Protein AF-K1RT35-F1 (afdb_monomer_lite)

Sequence (245 aa):
MLLTAMLPVSVFAAGSNDEGSAASGGNAAATTMISDYATFLSCFKVLEGYAQTYAEENAGEDANALIINYIRTGVERYTSGTWEMVCGKENTAFTAYVSEQDTANNTSASALKNLGNFTLPNGNKVDLGHVFGAMDVANYAKAQGMTAAVVQARADMGSWAGDIADLMFCAENVDIPDKVDTTETDVDILAANIRTKYLGVDYGTLNSVGHSFTDTDLYGDMDAFYLTTEMNRGGVALSTIIENY

InterPro domains:
  IPR059823 YkzU-like domain [PF27189] (145-245)

Secondary structure (DSSP, 8-state):
--------STT-------------------SSPB-SHHHHHHHHHHHHHHHHHHHHHSTT--HHHHHHHHHHTTSGGG-SHHHHHHH----HHHHHHHHHHHHHHT--GGGGGSBPPEE-TTS-EE-HHHHHHHHHHHHHHHHTT--HHHHHHHHHHTTHHHHHHHHHHHHH-TTSTT---TT---HHHHHHHHHHHTEE--GGGSSS-S--EEHHHHHHHHHHHHHHHHHHH-SS-HHHHHHT-

Structure (mmCIF, N/CA/C/O backbone):
data_AF-K1RT35-F1
#
_entry.id   AF-K1RT35-F1
#
loop_
_atom_site.group_PDB
_atom_site.id
_atom_site.type_symbol
_atom_site.label_atom_id
_atom_site.label_alt_id
_atom_site.label_comp_id
_atom_site.label_asym_id
_atom_site.label_entity_id
_atom_site.label_seq_id
_atom_site.pdbx_PDB_ins_code
_atom_site.Cartn_x
_atom_site.Cartn_y
_atom_site.Cartn_z
_atom_site.occupancy
_atom_site.B_iso_or_equiv
_atom_site.auth_seq_id
_atom_site.auth_comp_id
_atom_site.auth_asym_id
_atom_site.auth_atom_id
_atom_site.pdbx_PDB_model_num
ATOM 1 N N . MET A 1 1 ? -16.682 17.336 -29.526 1.00 34.19 1 MET A N 1
ATOM 2 C CA . MET A 1 1 ? -15.211 17.233 -29.566 1.00 34.19 1 MET A CA 1
ATOM 3 C C . MET A 1 1 ? -14.731 17.537 -28.154 1.00 34.19 1 MET A C 1
ATOM 5 O O . MET A 1 1 ? -14.575 18.697 -27.806 1.00 34.19 1 MET A O 1
ATOM 9 N N . LEU A 1 2 ? -14.711 16.514 -27.294 1.00 30.66 2 LEU A N 1
ATOM 10 C CA . LEU A 1 2 ? -14.288 16.648 -25.900 1.00 30.66 2 LEU A CA 1
ATOM 11 C C . LEU A 1 2 ? -12.776 16.422 -25.890 1.00 30.66 2 LEU A C 1
ATOM 13 O O . LEU A 1 2 ? -12.315 15.337 -26.234 1.00 30.66 2 LEU A O 1
ATOM 17 N N . LEU A 1 3 ? -12.022 17.477 -25.603 1.00 28.20 3 LEU A N 1
ATOM 18 C CA . LEU A 1 3 ? -10.577 17.418 -25.455 1.00 28.20 3 LEU A CA 1
ATOM 19 C C . LEU A 1 3 ? -10.306 16.804 -24.074 1.00 28.20 3 LEU A C 1
ATOM 21 O O . LEU A 1 3 ? -10.312 17.506 -23.066 1.00 28.20 3 LEU A O 1
ATOM 25 N N . THR A 1 4 ? -10.169 15.481 -24.007 1.00 38.69 4 THR A N 1
ATOM 26 C CA . THR A 1 4 ? -9.671 14.811 -22.804 1.00 38.69 4 THR A CA 1
ATOM 27 C C . THR A 1 4 ? -8.217 15.233 -22.653 1.00 38.69 4 THR A C 1
ATOM 29 O O . THR A 1 4 ? -7.360 14.792 -23.416 1.00 38.69 4 THR A O 1
ATOM 32 N N . ALA A 1 5 ? -7.947 16.154 -21.731 1.00 36.53 5 ALA A N 1
ATOM 33 C CA . ALA A 1 5 ? -6.590 16.499 -21.352 1.00 36.53 5 ALA A CA 1
ATOM 34 C C . ALA A 1 5 ? -5.957 15.254 -20.715 1.00 36.53 5 ALA A C 1
ATOM 36 O O . ALA A 1 5 ? -6.181 14.964 -19.543 1.00 36.53 5 ALA A O 1
ATOM 37 N N . MET A 1 6 ? -5.218 14.481 -21.515 1.00 35.75 6 MET A N 1
ATOM 38 C CA . MET A 1 6 ? -4.213 13.567 -20.992 1.00 35.75 6 MET A CA 1
ATOM 39 C C . MET A 1 6 ? -3.203 14.439 -20.252 1.00 35.75 6 MET A C 1
ATOM 41 O O . MET A 1 6 ? -2.453 15.191 -20.874 1.00 35.75 6 MET A O 1
ATOM 45 N N . LEU A 1 7 ? -3.244 14.403 -18.921 1.00 38.03 7 LEU A N 1
ATOM 46 C CA . LEU A 1 7 ? -2.126 14.894 -18.129 1.00 38.03 7 LEU A CA 1
ATOM 47 C C . LEU A 1 7 ? -0.888 14.083 -18.548 1.00 38.03 7 LEU A C 1
ATOM 49 O O . LEU A 1 7 ? -1.005 12.869 -18.741 1.00 38.03 7 LEU A O 1
ATOM 53 N N . PRO A 1 8 ? 0.269 14.728 -18.759 1.00 33.97 8 PRO A N 1
ATOM 54 C CA . PRO A 1 8 ? 1.476 14.026 -19.160 1.00 33.97 8 PRO A CA 1
ATOM 55 C C . PRO A 1 8 ? 1.859 13.009 -18.080 1.00 33.97 8 PRO A C 1
ATOM 57 O O . PRO A 1 8 ? 1.990 13.356 -16.910 1.00 33.97 8 PRO A O 1
ATOM 60 N N . VAL A 1 9 ? 2.046 11.755 -18.498 1.00 43.50 9 VAL A N 1
ATOM 61 C CA . VAL A 1 9 ? 2.447 10.600 -17.667 1.00 43.50 9 VAL A CA 1
ATOM 62 C C . VAL A 1 9 ? 3.836 10.801 -17.025 1.00 43.50 9 VAL A C 1
ATOM 64 O O . VAL A 1 9 ? 4.223 10.084 -16.117 1.00 43.50 9 VAL A O 1
ATOM 67 N N . SER A 1 10 ? 4.582 11.827 -17.436 1.00 36.16 10 SER A N 1
ATOM 68 C CA . SER A 1 10 ? 5.992 12.048 -17.104 1.00 36.16 10 SER A CA 1
ATOM 69 C C . SER A 1 10 ? 6.265 12.814 -15.794 1.00 36.16 10 SER A C 1
ATOM 71 O O . SER A 1 10 ? 7.290 13.480 -15.701 1.00 36.16 10 SER A O 1
ATOM 73 N N . VAL A 1 11 ? 5.364 12.796 -14.803 1.00 38.31 11 VAL A N 1
ATOM 74 C CA . VAL A 1 11 ? 5.537 13.535 -13.522 1.00 38.31 11 VAL A CA 1
ATOM 75 C C . VAL A 1 11 ? 5.479 12.628 -12.277 1.00 38.31 11 VAL A C 1
ATOM 77 O O . VAL A 1 11 ? 5.598 13.116 -11.158 1.00 38.31 11 VAL A O 1
ATOM 80 N N . PHE A 1 12 ? 5.363 11.307 -12.438 1.00 45.56 12 PHE A N 1
ATOM 81 C CA . PHE A 1 12 ? 5.223 10.380 -11.304 1.00 45.56 12 PHE A CA 1
ATOM 82 C C . PHE A 1 12 ? 6.534 9.830 -10.730 1.00 45.56 12 PHE A C 1
ATOM 84 O O . PHE A 1 12 ? 6.471 8.979 -9.852 1.00 45.56 12 PHE A O 1
ATOM 91 N N . ALA A 1 13 ? 7.686 10.375 -11.142 1.00 42.19 13 ALA A N 1
ATOM 92 C CA . ALA A 1 13 ? 8.978 10.068 -10.531 1.00 42.19 13 ALA A CA 1
ATOM 93 C C . ALA A 1 13 ? 8.872 10.109 -9.004 1.00 42.19 13 ALA A C 1
ATOM 95 O O . ALA A 1 13 ? 8.473 11.141 -8.443 1.00 42.19 13 ALA A O 1
ATOM 96 N N . ALA A 1 14 ? 9.238 9.011 -8.338 1.00 42.91 14 ALA A N 1
ATOM 97 C CA . ALA A 1 14 ? 9.480 9.025 -6.908 1.00 42.91 14 ALA A CA 1
ATOM 98 C C . ALA A 1 14 ? 10.430 10.194 -6.619 1.00 42.91 14 ALA A C 1
ATOM 100 O O . ALA A 1 14 ? 11.500 10.320 -7.218 1.00 42.91 14 ALA A O 1
ATOM 101 N N . GLY A 1 15 ? 9.976 11.128 -5.780 1.00 34.81 15 GLY A N 1
ATOM 102 C CA . GLY A 1 15 ? 10.722 12.344 -5.494 1.00 34.81 15 GLY A CA 1
ATOM 103 C C . GLY A 1 15 ? 12.153 11.986 -5.111 1.00 34.81 15 GLY A C 1
ATOM 104 O O . GLY A 1 15 ? 12.373 11.193 -4.198 1.00 34.81 15 GLY A O 1
ATOM 105 N N . SER A 1 16 ? 13.112 12.557 -5.837 1.00 39.09 16 SER A N 1
ATOM 106 C CA . SER A 1 16 ? 14.519 12.553 -5.460 1.00 39.09 16 SER A CA 1
ATOM 107 C C . SER A 1 16 ? 14.638 12.920 -3.984 1.00 39.09 16 SER A C 1
ATOM 109 O O . SER A 1 16 ? 14.049 13.919 -3.570 1.00 39.09 16 SER A O 1
ATOM 111 N N . ASN A 1 17 ? 15.396 12.128 -3.223 1.00 42.22 17 ASN A N 1
ATOM 112 C CA . ASN A 1 17 ? 15.805 12.455 -1.861 1.00 42.22 17 ASN A CA 1
ATOM 113 C C . ASN A 1 17 ? 16.512 13.817 -1.878 1.00 42.22 17 ASN A C 1
ATOM 115 O O . ASN A 1 17 ? 17.710 13.880 -2.149 1.00 42.22 17 ASN A O 1
ATOM 119 N N . ASP A 1 18 ? 15.767 14.893 -1.640 1.00 30.88 18 ASP A N 1
ATOM 120 C CA . ASP A 1 18 ? 16.329 16.219 -1.451 1.00 30.88 18 ASP A CA 1
ATOM 121 C C . ASP A 1 18 ? 16.313 16.513 0.045 1.00 30.88 18 ASP A C 1
ATOM 123 O O . ASP A 1 18 ? 15.265 16.592 0.695 1.00 30.88 18 ASP A O 1
ATOM 127 N N . GLU A 1 19 ? 17.517 16.595 0.600 1.00 38.97 19 GLU A N 1
ATOM 128 C CA . GLU A 1 19 ? 17.751 17.029 1.962 1.00 38.97 19 GLU A CA 1
ATOM 129 C C . GLU A 1 19 ? 17.259 18.472 2.116 1.00 38.97 19 GLU A C 1
ATOM 131 O O . GLU A 1 19 ? 17.867 19.417 1.617 1.00 38.97 19 GLU A O 1
ATOM 136 N N . GLY A 1 20 ? 16.186 18.654 2.882 1.00 39.25 20 GLY A N 1
ATOM 137 C CA . GLY A 1 20 ? 15.855 19.945 3.474 1.00 39.25 20 GLY A CA 1
ATOM 138 C C . GLY A 1 20 ? 14.524 20.532 3.033 1.00 39.25 20 GLY A C 1
ATOM 139 O O . GLY A 1 20 ? 14.461 21.446 2.216 1.00 39.25 20 GLY A O 1
ATOM 140 N N . SER A 1 21 ? 13.460 20.140 3.730 1.00 31.08 21 SER A N 1
ATOM 141 C CA . SER A 1 21 ? 12.320 21.028 3.943 1.00 31.08 21 SER A CA 1
ATOM 142 C C . SER A 1 21 ? 11.907 20.991 5.410 1.00 31.08 21 SER A C 1
ATOM 144 O O . SER A 1 21 ? 11.715 19.938 6.014 1.00 31.08 21 SER A O 1
ATOM 146 N N . ALA A 1 22 ? 11.864 22.176 6.009 1.00 33.97 22 ALA A N 1
ATOM 147 C CA . ALA A 1 22 ? 11.680 22.379 7.431 1.00 33.97 22 ALA A CA 1
ATOM 148 C C . ALA A 1 22 ? 10.231 22.115 7.878 1.00 33.97 22 ALA A C 1
ATOM 150 O O . ALA A 1 22 ? 9.296 22.730 7.376 1.00 33.97 22 ALA A O 1
ATOM 151 N N . ALA A 1 23 ? 10.112 21.263 8.900 1.00 42.22 23 ALA A N 1
ATOM 152 C CA . ALA A 1 23 ? 9.106 21.246 9.964 1.00 42.22 23 ALA A CA 1
ATOM 153 C C . ALA A 1 23 ? 7.636 21.518 9.574 1.00 42.22 23 ALA A C 1
ATOM 155 O O . ALA A 1 23 ? 7.146 22.644 9.662 1.00 42.22 23 ALA A O 1
ATOM 156 N N . SER A 1 24 ? 6.891 20.434 9.339 1.00 36.69 24 SER A N 1
ATOM 157 C CA . SER A 1 24 ? 5.488 20.344 9.762 1.00 36.69 24 SER A CA 1
ATOM 158 C C . SER A 1 24 ? 5.453 19.677 11.141 1.00 36.69 24 SER A C 1
ATOM 160 O O . SER A 1 24 ? 6.158 18.697 11.372 1.00 36.69 24 SER A O 1
ATOM 162 N N . GLY A 1 25 ? 4.718 20.273 12.081 1.00 32.03 25 GLY A N 1
ATOM 163 C CA . GLY A 1 25 ? 4.774 19.991 13.516 1.00 32.03 25 GLY A CA 1
ATOM 164 C C . GLY A 1 25 ? 4.660 18.509 13.867 1.00 32.03 25 GLY A C 1
ATOM 165 O O . GLY A 1 25 ? 3.633 17.879 13.630 1.00 32.03 25 GLY A O 1
ATOM 166 N N . GLY A 1 26 ? 5.725 17.988 14.479 1.00 32.47 26 GLY A N 1
ATOM 167 C CA . GLY A 1 26 ? 5.796 16.623 14.976 1.00 32.47 26 GLY A CA 1
ATOM 168 C C . GLY A 1 26 ? 4.747 16.373 16.053 1.00 32.47 26 GLY A C 1
ATOM 169 O O . GLY A 1 26 ? 4.897 16.808 17.194 1.00 32.47 26 GLY A O 1
ATOM 170 N N . ASN A 1 27 ? 3.706 15.631 15.687 1.00 44.44 27 ASN A N 1
ATOM 171 C CA . ASN A 1 27 ? 3.019 14.775 16.637 1.00 44.44 27 ASN A CA 1
ATOM 172 C C . ASN A 1 27 ? 4.024 13.683 17.040 1.00 44.44 27 ASN A C 1
ATOM 174 O O . ASN A 1 27 ? 4.747 13.191 16.173 1.00 44.44 27 ASN A O 1
ATOM 178 N N . ALA A 1 28 ? 4.160 13.372 18.329 1.00 43.84 28 ALA A N 1
ATOM 179 C CA . ALA A 1 28 ? 5.196 12.462 18.818 1.00 43.84 28 ALA A CA 1
ATOM 180 C C . ALA A 1 28 ? 5.034 11.076 18.170 1.00 43.84 28 ALA A C 1
ATOM 182 O O . ALA A 1 28 ? 4.207 10.274 18.593 1.00 43.84 28 ALA A O 1
ATOM 183 N N . ALA A 1 29 ? 5.800 10.828 17.105 1.00 49.66 29 ALA A N 1
ATOM 184 C CA . ALA A 1 29 ? 5.758 9.591 16.351 1.00 49.66 29 ALA A CA 1
ATOM 185 C C . ALA A 1 29 ? 6.177 8.425 17.248 1.00 49.66 29 ALA A C 1
ATOM 187 O O . ALA A 1 29 ? 7.088 8.551 18.074 1.00 49.66 29 ALA A O 1
ATOM 188 N N . ALA A 1 30 ? 5.539 7.274 17.049 1.00 54.53 30 ALA A N 1
ATOM 189 C CA . ALA A 1 30 ? 6.023 6.014 17.577 1.00 54.53 30 ALA A CA 1
ATOM 190 C C . ALA A 1 30 ? 7.510 5.846 17.212 1.00 54.53 30 ALA A C 1
ATOM 192 O O . ALA A 1 30 ? 7.891 5.752 16.044 1.00 54.53 30 ALA A O 1
ATOM 193 N N . THR A 1 31 ? 8.371 5.830 18.227 1.00 61.97 31 THR A N 1
ATOM 194 C CA . THR A 1 31 ? 9.832 5.783 18.059 1.00 61.97 31 THR A CA 1
ATOM 195 C C . THR A 1 31 ? 10.341 4.419 17.597 1.00 61.97 31 THR A C 1
ATOM 197 O O . THR A 1 31 ? 11.516 4.283 17.265 1.00 61.97 31 THR A O 1
ATOM 200 N N . THR A 1 32 ? 9.474 3.404 17.571 1.00 79.56 32 THR A N 1
ATOM 201 C CA . THR A 1 32 ? 9.822 2.041 17.164 1.00 79.56 32 THR A CA 1
ATOM 202 C C . THR A 1 32 ? 9.321 1.787 15.751 1.00 79.56 32 THR A C 1
ATOM 204 O O . THR A 1 32 ? 8.119 1.822 15.502 1.00 79.56 32 THR A O 1
ATOM 207 N N . MET A 1 33 ? 10.257 1.528 14.840 1.00 89.56 33 MET A N 1
ATOM 208 C CA . MET A 1 33 ? 9.958 1.110 13.475 1.00 89.56 33 MET A CA 1
ATOM 209 C C . MET A 1 33 ? 9.361 -0.300 13.478 1.00 89.56 33 MET A C 1
ATOM 211 O O . MET A 1 33 ? 9.928 -1.218 14.078 1.00 89.56 33 MET A O 1
ATOM 215 N N . ILE A 1 34 ? 8.247 -0.490 12.774 1.00 94.06 34 ILE A N 1
ATOM 216 C CA . ILE A 1 34 ? 7.699 -1.822 12.506 1.00 94.06 34 ILE A CA 1
ATOM 217 C C . ILE A 1 34 ? 8.557 -2.480 11.425 1.00 94.06 34 ILE A C 1
ATOM 219 O O . ILE A 1 34 ? 8.716 -1.936 10.335 1.00 94.06 34 ILE A O 1
ATOM 223 N N . SER A 1 35 ? 9.106 -3.655 11.729 1.00 94.12 35 SER A N 1
ATOM 224 C CA . SER A 1 35 ? 10.023 -4.390 10.842 1.00 94.12 35 SER A CA 1
ATOM 225 C C . SER A 1 35 ? 9.712 -5.889 10.761 1.00 94.12 35 SER A C 1
ATOM 227 O O . SER A 1 35 ? 10.537 -6.677 10.301 1.00 94.12 35 SER A O 1
ATOM 229 N N . ASP A 1 36 ? 8.516 -6.294 11.188 1.00 95.81 36 ASP A N 1
ATOM 230 C CA . ASP A 1 36 ? 8.040 -7.668 11.078 1.00 95.81 36 ASP A CA 1
ATOM 231 C C . ASP A 1 36 ? 6.521 -7.727 10.857 1.00 95.81 36 ASP A C 1
ATOM 233 O O . ASP A 1 36 ? 5.764 -6.848 11.282 1.00 95.81 36 ASP A O 1
ATOM 237 N N . TYR A 1 37 ? 6.081 -8.798 10.193 1.00 95.94 37 TYR A N 1
ATOM 238 C CA . TYR A 1 37 ? 4.686 -8.980 9.796 1.00 95.94 37 TYR A CA 1
ATOM 239 C C . TYR A 1 37 ? 3.727 -9.151 10.983 1.00 95.94 37 TYR A C 1
ATOM 241 O O . TYR A 1 37 ? 2.591 -8.683 10.925 1.00 95.94 37 TYR A O 1
ATOM 249 N N . ALA A 1 38 ? 4.160 -9.794 12.072 1.00 96.31 38 ALA A N 1
ATOM 250 C CA . ALA A 1 38 ? 3.289 -10.058 13.215 1.00 96.31 38 ALA A CA 1
ATOM 251 C C . ALA A 1 38 ? 2.954 -8.762 13.968 1.00 96.31 38 ALA A C 1
ATOM 253 O O . ALA A 1 38 ? 1.787 -8.504 14.278 1.00 96.31 38 ALA A O 1
ATOM 254 N N . THR A 1 39 ? 3.960 -7.917 14.202 1.00 96.81 39 THR A N 1
ATOM 255 C CA . THR A 1 39 ? 3.788 -6.583 14.785 1.00 96.81 39 THR A CA 1
ATOM 256 C C . THR A 1 39 ? 2.947 -5.697 13.874 1.00 96.81 39 THR A C 1
ATOM 258 O O . THR A 1 39 ? 2.020 -5.044 14.360 1.00 96.81 39 THR A O 1
ATOM 261 N N . PHE A 1 40 ? 3.212 -5.71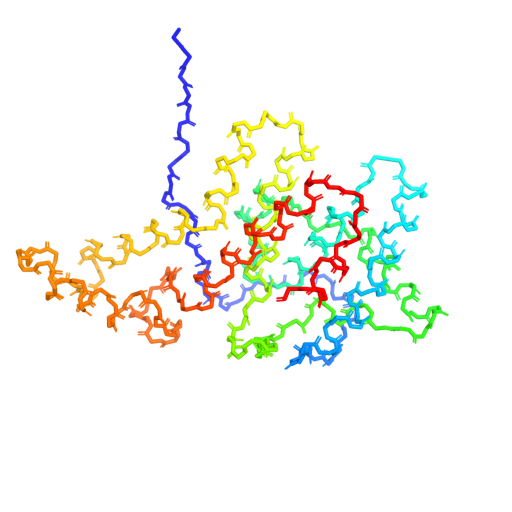5 12.560 1.00 97.19 40 PHE A N 1
ATOM 262 C CA . PHE A 1 40 ? 2.394 -5.010 11.571 1.00 97.19 40 PHE A CA 1
ATOM 263 C C . PHE A 1 40 ? 0.919 -5.408 11.681 1.00 97.19 40 PHE A C 1
ATOM 265 O O . PHE A 1 40 ? 0.078 -4.548 11.935 1.00 97.19 40 PHE A O 1
ATOM 272 N N . LEU A 1 41 ? 0.603 -6.701 11.562 1.00 97.88 41 LEU A N 1
ATOM 273 C CA . LEU A 1 41 ? -0.773 -7.193 11.567 1.00 97.88 41 LEU A CA 1
ATOM 274 C C . LEU A 1 41 ? -1.488 -6.889 12.890 1.00 97.88 41 LEU A C 1
ATOM 276 O O . LEU A 1 41 ? -2.660 -6.511 12.892 1.00 97.88 41 LEU A O 1
ATOM 280 N N . SER A 1 42 ? -0.784 -7.009 14.019 1.00 97.94 42 SER A N 1
ATOM 281 C CA . SER A 1 42 ? -1.333 -6.661 15.331 1.00 97.94 42 SER A CA 1
ATOM 282 C C . SER A 1 42 ? -1.704 -5.179 15.416 1.00 97.94 42 SER A C 1
ATOM 284 O O . SER A 1 42 ? -2.804 -4.854 15.858 1.00 97.94 42 SER A O 1
ATOM 286 N N . CYS A 1 43 ? -0.820 -4.275 14.984 1.00 98.12 43 CYS A N 1
ATOM 287 C CA . CYS A 1 43 ? -1.107 -2.839 14.980 1.00 98.12 43 CYS A CA 1
ATOM 288 C C . CYS A 1 43 ? -2.207 -2.495 13.967 1.00 98.12 43 CYS A C 1
ATOM 290 O O . CYS A 1 43 ? -3.068 -1.664 14.251 1.00 98.12 43 CYS A O 1
ATOM 292 N N . PHE A 1 44 ? -2.215 -3.165 12.812 1.00 98.38 44 PHE A N 1
ATOM 293 C CA . PHE A 1 44 ? -3.199 -2.971 11.750 1.00 98.38 44 PHE A CA 1
ATOM 294 C C . PHE A 1 44 ? -4.619 -3.289 12.222 1.00 98.38 44 PHE A C 1
ATOM 296 O O . PHE A 1 44 ? -5.530 -2.498 11.998 1.00 98.38 44 PHE A O 1
ATOM 303 N N . LYS A 1 45 ? -4.809 -4.401 12.945 1.00 98.62 45 LYS A N 1
ATOM 304 C CA . LYS A 1 45 ? -6.108 -4.766 13.540 1.00 98.62 45 LYS A CA 1
ATOM 305 C C . LYS A 1 45 ? -6.618 -3.711 14.528 1.00 98.62 45 LYS A C 1
ATOM 307 O O . LYS A 1 45 ? -7.815 -3.441 14.566 1.00 98.62 45 LYS A O 1
ATOM 312 N N . VAL A 1 46 ? -5.722 -3.091 15.302 1.00 98.69 46 VAL A N 1
ATOM 313 C CA . VAL A 1 46 ? -6.086 -1.985 16.206 1.00 98.69 46 VAL A CA 1
ATOM 314 C C . VAL A 1 46 ? -6.490 -0.742 15.408 1.00 98.69 46 VAL A C 1
ATOM 316 O O . VAL A 1 46 ? -7.546 -0.171 15.673 1.00 98.69 46 VAL A O 1
ATOM 319 N N . LEU A 1 47 ? -5.692 -0.352 14.406 1.00 98.75 47 LEU A N 1
ATOM 320 C CA . LEU A 1 47 ? -6.004 0.787 13.537 1.00 98.75 47 LEU A CA 1
ATOM 321 C C . LEU A 1 47 ? -7.350 0.606 12.826 1.00 98.75 47 LEU A C 1
ATOM 323 O O . LEU A 1 47 ? -8.123 1.555 12.742 1.00 98.75 47 LEU A O 1
ATOM 327 N N . GLU A 1 48 ? -7.646 -0.602 12.345 1.00 98.69 48 GLU A N 1
ATOM 328 C CA . GLU A 1 48 ? -8.918 -0.910 11.694 1.00 98.69 48 GLU A CA 1
ATOM 329 C C . GLU A 1 48 ? -10.108 -0.710 12.644 1.00 98.69 48 GLU A C 1
ATOM 331 O O . GLU A 1 48 ? -11.100 -0.099 12.250 1.00 98.69 48 GLU A O 1
ATOM 336 N N . GLY A 1 49 ? -9.994 -1.128 13.909 1.00 98.62 49 GLY A N 1
ATOM 337 C CA . GLY A 1 49 ? -11.019 -0.862 14.924 1.00 98.62 49 GLY A CA 1
ATOM 338 C C . GLY A 1 49 ? -11.224 0.634 15.198 1.00 98.62 49 GLY A C 1
ATOM 339 O O . GLY A 1 49 ? -12.361 1.101 15.319 1.00 98.62 49 GLY A O 1
ATOM 340 N N . TYR A 1 50 ? -10.138 1.413 15.238 1.00 98.75 50 TYR A N 1
ATOM 341 C CA . TYR A 1 50 ? -10.207 2.874 15.370 1.00 98.75 50 TYR A CA 1
ATOM 342 C C . TYR A 1 50 ? -10.851 3.535 14.155 1.00 98.75 50 TYR A C 1
ATOM 344 O O . TYR A 1 50 ? -11.696 4.409 14.321 1.00 98.75 50 TYR A O 1
ATOM 352 N N . ALA A 1 51 ? -10.507 3.099 12.945 1.00 98.69 51 ALA A N 1
ATOM 353 C CA . ALA A 1 51 ? -11.095 3.616 11.716 1.00 98.69 51 ALA A CA 1
ATOM 354 C C . ALA A 1 51 ? -12.596 3.312 11.618 1.00 98.69 51 ALA A C 1
ATOM 356 O O . ALA A 1 51 ? -13.365 4.182 11.218 1.00 98.69 51 ALA A O 1
ATOM 357 N N . GLN A 1 52 ? -13.021 2.109 12.020 1.00 98.31 52 GLN A N 1
ATOM 358 C CA . GLN A 1 52 ? -14.437 1.733 12.076 1.00 98.31 52 GLN A CA 1
ATOM 359 C C . GLN A 1 52 ? -15.211 2.633 13.043 1.00 98.31 52 GLN A C 1
ATOM 361 O O . GLN A 1 52 ? -16.195 3.248 12.644 1.00 98.31 52 GLN A O 1
ATOM 366 N N . THR A 1 53 ? -14.715 2.779 14.274 1.00 98.56 53 THR A N 1
ATOM 367 C CA . THR A 1 53 ? -15.349 3.633 15.293 1.00 98.56 53 THR A CA 1
ATOM 368 C C . THR A 1 53 ? -15.421 5.087 14.823 1.00 98.56 53 THR A C 1
ATOM 370 O O . THR A 1 53 ? -16.476 5.714 14.876 1.00 98.56 53 THR A O 1
ATOM 373 N N . TYR A 1 54 ? -14.320 5.618 14.285 1.00 98.62 54 TYR A N 1
ATOM 374 C CA . TYR A 1 54 ? -14.274 6.989 13.787 1.00 98.62 54 TYR A CA 1
ATOM 375 C C . TYR A 1 54 ? -15.253 7.212 12.629 1.00 98.62 54 TYR A C 1
ATOM 377 O O . TYR A 1 54 ? -15.944 8.227 12.608 1.00 98.62 54 TYR A O 1
ATOM 385 N N . ALA A 1 55 ? -15.357 6.271 11.688 1.00 97.81 55 ALA A N 1
ATOM 386 C CA . ALA A 1 55 ? -16.289 6.372 10.568 1.00 97.81 55 ALA A CA 1
ATOM 387 C C . ALA A 1 55 ? -17.764 6.287 11.006 1.00 97.81 55 ALA A C 1
ATOM 389 O O . ALA A 1 55 ? -18.616 6.963 10.430 1.00 97.81 55 ALA A O 1
ATOM 390 N N . GLU A 1 56 ? -18.079 5.508 12.046 1.00 97.81 56 GLU A N 1
ATOM 391 C CA . GLU A 1 56 ? -19.423 5.462 12.640 1.00 97.81 56 GLU A CA 1
ATOM 392 C C . GLU A 1 56 ? -19.818 6.798 13.291 1.00 97.81 56 GLU A C 1
ATOM 394 O O . GLU A 1 56 ? -20.976 7.217 13.213 1.00 97.81 56 GLU A O 1
ATOM 399 N N . GLU A 1 57 ? -18.855 7.487 13.906 1.00 97.69 57 GLU A N 1
ATOM 400 C CA . GLU A 1 57 ? -19.062 8.762 14.600 1.00 97.69 57 GLU A CA 1
ATOM 401 C C . GLU A 1 57 ? -19.009 9.984 13.664 1.00 97.69 57 GLU A C 1
ATOM 403 O O . GLU A 1 57 ? -19.574 11.034 13.984 1.00 97.69 57 GLU A O 1
ATOM 408 N N . ASN A 1 58 ? -18.372 9.858 12.495 1.00 97.50 58 ASN A N 1
ATOM 409 C CA . ASN A 1 58 ? -18.113 10.959 11.566 1.00 97.50 58 ASN A CA 1
ATOM 410 C C . ASN A 1 58 ? -18.717 10.666 10.187 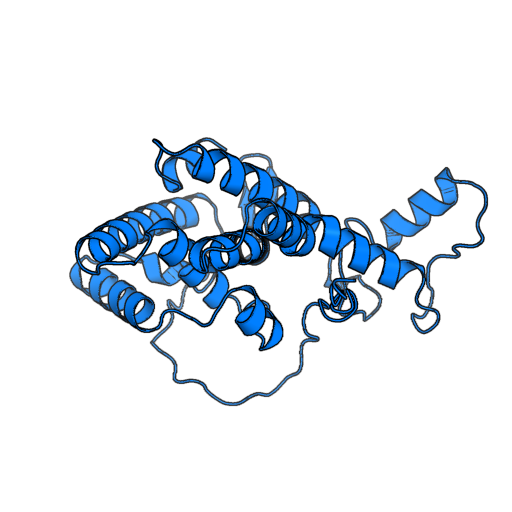1.00 97.50 58 ASN A C 1
ATOM 412 O O . ASN A 1 58 ? -18.116 10.029 9.325 1.00 97.50 58 ASN A O 1
ATOM 416 N N . ALA A 1 59 ? -19.934 11.173 9.966 1.00 94.75 59 ALA A N 1
ATOM 417 C CA . ALA A 1 59 ? -20.672 10.944 8.729 1.00 94.75 59 ALA A CA 1
ATOM 418 C C . ALA A 1 59 ? -19.881 11.378 7.480 1.00 94.75 59 ALA A C 1
ATOM 420 O O . ALA A 1 59 ? -19.480 12.535 7.355 1.00 94.75 59 ALA A O 1
ATOM 421 N N . GLY A 1 60 ? -19.750 10.459 6.521 1.00 91.25 60 GLY A N 1
ATOM 422 C CA . GLY A 1 60 ? -19.036 10.682 5.262 1.00 91.25 60 GLY A CA 1
ATOM 423 C C . GLY A 1 60 ? -17.608 10.139 5.248 1.00 91.25 60 GLY A C 1
ATOM 424 O O . GLY A 1 60 ? -17.018 10.080 4.173 1.00 91.25 60 GLY A O 1
ATOM 425 N N . GLU A 1 61 ? -17.083 9.705 6.394 1.00 96.12 61 GLU A N 1
ATOM 426 C CA . GLU A 1 61 ? -15.815 8.984 6.461 1.00 96.12 61 GLU A CA 1
ATOM 427 C C . GLU A 1 61 ? -15.990 7.510 6.070 1.00 96.12 61 GLU A C 1
ATOM 429 O O . GLU A 1 61 ? -17.022 6.886 6.326 1.00 96.12 61 GLU A O 1
ATOM 434 N N . ASP A 1 62 ? -14.955 6.948 5.449 1.00 95.25 62 ASP A N 1
ATOM 435 C CA . ASP 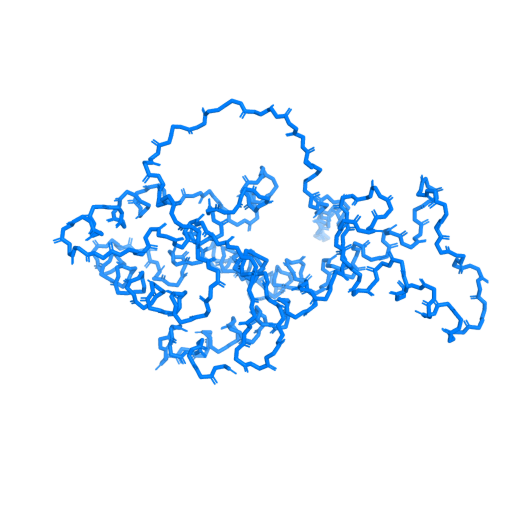A 1 62 ? -14.864 5.531 5.101 1.00 95.25 62 ASP A CA 1
ATOM 436 C C . ASP A 1 62 ? -13.670 4.915 5.832 1.00 95.25 62 ASP A C 1
ATOM 438 O O . ASP A 1 62 ? -12.542 5.396 5.716 1.00 95.25 62 ASP A O 1
ATOM 442 N N . ALA A 1 63 ? -13.909 3.840 6.585 1.00 96.75 63 ALA A N 1
ATOM 443 C CA . ALA A 1 63 ? -12.880 3.230 7.423 1.00 96.75 63 ALA A CA 1
ATOM 444 C C . ALA A 1 63 ? -11.653 2.766 6.616 1.00 96.75 63 ALA A C 1
ATOM 446 O O . ALA A 1 63 ? -10.522 2.953 7.059 1.00 96.75 63 ALA A O 1
ATOM 447 N N . ASN A 1 64 ? -11.842 2.219 5.410 1.00 96.69 64 ASN A N 1
ATOM 448 C CA . ASN A 1 64 ? -10.716 1.795 4.579 1.00 96.69 64 ASN A CA 1
ATOM 449 C C . ASN A 1 64 ? -9.939 3.002 4.044 1.00 96.69 64 ASN A C 1
ATOM 451 O O . ASN A 1 64 ? -8.710 2.985 4.045 1.00 96.69 64 ASN A O 1
ATOM 455 N N . ALA A 1 65 ? -10.632 4.071 3.642 1.00 96.56 65 ALA A N 1
ATOM 456 C CA . ALA A 1 65 ? -9.989 5.321 3.246 1.00 96.56 65 ALA A CA 1
ATOM 457 C C . ALA A 1 65 ? -9.160 5.941 4.370 1.00 96.56 65 ALA A C 1
ATOM 459 O O . ALA A 1 65 ? -8.042 6.386 4.115 1.00 96.56 65 ALA A O 1
ATOM 460 N N . LEU A 1 66 ? -9.654 5.899 5.607 1.00 98.31 66 LEU A N 1
ATOM 461 C CA . LEU A 1 66 ? -8.909 6.349 6.780 1.00 98.31 66 LEU A CA 1
ATOM 462 C C . LEU A 1 66 ? -7.637 5.524 7.003 1.00 98.31 66 LEU A C 1
ATOM 464 O O . LEU A 1 66 ? -6.567 6.103 7.176 1.00 98.31 66 LEU A O 1
ATOM 468 N N . ILE A 1 67 ? -7.727 4.190 6.956 1.00 98.25 67 ILE A N 1
ATOM 469 C CA . ILE A 1 67 ? -6.576 3.288 7.141 1.00 98.25 67 ILE A CA 1
ATOM 470 C C . ILE A 1 67 ? -5.510 3.533 6.068 1.00 98.25 67 ILE A C 1
ATOM 472 O O . ILE A 1 67 ? -4.335 3.716 6.393 1.00 98.25 67 ILE A O 1
ATOM 476 N N . ILE A 1 68 ? -5.923 3.557 4.798 1.00 97.81 68 ILE A N 1
ATOM 477 C CA . ILE A 1 68 ? -5.019 3.726 3.656 1.00 97.81 68 ILE A CA 1
ATOM 478 C C . ILE A 1 68 ? -4.335 5.098 3.729 1.00 97.81 68 ILE A C 1
ATOM 480 O O . ILE A 1 68 ? -3.105 5.164 3.690 1.00 97.81 68 ILE A O 1
ATOM 484 N N . ASN A 1 69 ? -5.105 6.176 3.936 1.00 97.50 69 ASN A N 1
ATOM 485 C CA . ASN A 1 69 ? -4.575 7.530 4.109 1.00 97.50 69 ASN A CA 1
ATOM 486 C C . ASN A 1 69 ? -3.587 7.597 5.278 1.00 97.50 69 ASN A C 1
ATOM 488 O O . ASN A 1 69 ? -2.502 8.161 5.130 1.00 97.50 69 ASN A O 1
ATOM 492 N N . TYR A 1 70 ? -3.939 7.004 6.423 1.00 98.19 70 TYR A N 1
ATOM 493 C CA . TYR A 1 70 ? -3.120 7.028 7.631 1.00 98.19 70 TYR A CA 1
ATOM 494 C C . TYR A 1 70 ? -1.749 6.396 7.395 1.00 98.19 70 TYR A C 1
ATOM 496 O O . TYR A 1 70 ? -0.735 7.032 7.680 1.00 98.19 70 TYR A O 1
ATOM 504 N N . ILE A 1 71 ? -1.709 5.182 6.841 1.00 97.12 71 ILE A N 1
ATOM 505 C CA . ILE A 1 71 ? -0.457 4.454 6.606 1.00 97.12 71 ILE A CA 1
ATOM 506 C C . ILE A 1 71 ? 0.391 5.165 5.550 1.00 97.12 71 ILE A C 1
ATOM 508 O O . ILE A 1 71 ? 1.554 5.485 5.803 1.00 97.12 71 ILE A O 1
ATOM 512 N N . ARG A 1 72 ? -0.202 5.480 4.393 1.00 95.44 72 ARG A N 1
ATOM 513 C CA . ARG A 1 72 ? 0.492 6.137 3.277 1.00 95.44 72 ARG A CA 1
ATOM 514 C C . ARG A 1 72 ? 1.125 7.461 3.703 1.00 95.44 72 ARG A C 1
ATOM 516 O O . ARG A 1 72 ? 2.255 7.748 3.327 1.00 95.44 72 ARG A O 1
ATOM 523 N N . THR A 1 73 ? 0.445 8.245 4.541 1.00 95.44 73 THR A N 1
ATOM 524 C CA . THR A 1 73 ? 0.966 9.543 5.014 1.00 95.44 73 THR A CA 1
ATOM 525 C C . THR A 1 73 ? 2.006 9.458 6.127 1.00 95.44 73 THR A C 1
ATOM 527 O O . THR A 1 73 ? 2.548 10.485 6.522 1.00 95.44 73 THR A O 1
ATOM 530 N N . GLY A 1 74 ? 2.310 8.264 6.640 1.00 92.06 74 GLY A N 1
ATOM 531 C CA . GLY A 1 74 ? 3.471 8.052 7.511 1.00 92.06 74 GLY A CA 1
ATOM 532 C C . GLY A 1 74 ? 4.788 7.922 6.754 1.00 92.06 74 GLY A C 1
ATOM 533 O O . GLY A 1 74 ? 5.854 8.103 7.334 1.00 92.06 74 GLY A O 1
ATOM 534 N N . VAL A 1 75 ? 4.732 7.635 5.455 1.00 88.56 75 VAL A N 1
ATOM 535 C CA . VAL A 1 75 ? 5.917 7.353 4.649 1.00 88.56 75 VAL A CA 1
ATOM 536 C C . VAL A 1 75 ? 6.249 8.573 3.792 1.00 88.56 75 VAL A C 1
ATOM 538 O O . VAL A 1 75 ? 5.543 8.880 2.836 1.00 88.56 75 VAL A O 1
ATOM 541 N N . GLU A 1 76 ? 7.351 9.254 4.117 1.00 86.06 76 GLU A N 1
ATOM 542 C CA . GLU A 1 76 ? 7.742 10.554 3.538 1.00 86.06 76 GLU A CA 1
ATOM 543 C C . GLU A 1 76 ? 7.747 10.584 2.000 1.00 86.06 76 GLU A C 1
ATOM 545 O O . GLU A 1 76 ? 7.264 11.534 1.386 1.00 86.06 76 GLU A O 1
ATOM 550 N N . ARG A 1 77 ? 8.208 9.514 1.340 1.00 82.50 77 ARG A N 1
ATOM 551 C CA . ARG A 1 77 ? 8.228 9.467 -0.134 1.00 82.50 77 ARG A CA 1
ATOM 552 C C . ARG A 1 77 ? 6.830 9.521 -0.775 1.00 82.50 77 ARG A C 1
ATOM 554 O O . ARG A 1 77 ? 6.714 9.935 -1.926 1.00 82.50 77 ARG A O 1
ATOM 561 N N . TYR A 1 78 ? 5.780 9.153 -0.032 1.00 86.06 78 TYR A N 1
ATOM 562 C CA . TYR A 1 78 ? 4.380 9.139 -0.477 1.00 86.06 78 TYR A CA 1
ATOM 563 C C . TYR A 1 78 ? 3.564 10.338 0.055 1.00 86.06 78 TYR A C 1
ATOM 565 O O . TYR A 1 78 ? 2.330 10.328 0.012 1.00 86.06 78 TYR A O 1
ATOM 573 N N . THR A 1 79 ? 4.228 11.397 0.543 1.00 87.44 79 THR A N 1
ATOM 574 C CA . THR A 1 79 ? 3.584 12.641 1.019 1.00 87.44 79 THR A CA 1
ATOM 575 C C . THR A 1 79 ? 3.953 13.886 0.212 1.00 87.44 79 THR A C 1
ATOM 577 O O . THR A 1 79 ? 3.552 14.993 0.570 1.00 87.44 79 THR A O 1
ATOM 580 N N . SER A 1 80 ? 4.680 13.738 -0.901 1.00 85.56 80 SER A N 1
ATOM 581 C CA . SER A 1 80 ? 5.030 14.871 -1.768 1.00 85.56 80 SER A CA 1
ATOM 582 C C . SER A 1 80 ? 3.789 15.579 -2.338 1.00 85.56 80 SER A C 1
ATOM 584 O O . SER A 1 80 ? 2.696 15.015 -2.394 1.00 85.56 80 SER A O 1
ATOM 586 N N . GLY A 1 81 ? 3.944 16.812 -2.837 1.00 86.00 81 GLY A N 1
ATOM 587 C CA . GLY A 1 81 ? 2.824 17.581 -3.404 1.00 86.00 81 GLY A CA 1
ATOM 588 C C . GLY A 1 81 ? 2.105 16.888 -4.574 1.00 86.00 81 GLY A C 1
ATOM 589 O O . GLY A 1 81 ? 0.897 17.060 -4.742 1.00 86.00 81 GLY A O 1
ATOM 590 N N . THR A 1 82 ? 2.812 16.064 -5.356 1.00 85.94 82 THR A N 1
ATOM 591 C CA . THR A 1 82 ? 2.195 15.231 -6.402 1.00 85.94 82 THR A CA 1
ATOM 592 C C . THR A 1 82 ? 1.338 14.129 -5.783 1.00 85.94 82 THR A C 1
ATOM 594 O O . THR A 1 82 ? 0.204 13.928 -6.219 1.00 85.94 82 THR A O 1
ATOM 597 N N . TRP A 1 83 ? 1.827 13.468 -4.729 1.00 89.69 83 TRP A N 1
ATOM 598 C CA . TRP A 1 83 ? 1.064 12.463 -3.985 1.00 89.69 83 TRP A CA 1
ATOM 599 C C . TRP A 1 83 ? -0.167 13.066 -3.308 1.00 89.69 83 TRP A C 1
ATOM 601 O O . TRP A 1 83 ? -1.257 12.515 -3.441 1.00 89.69 83 TRP A O 1
ATOM 611 N N . GLU A 1 84 ? -0.053 14.242 -2.684 1.00 92.00 84 GLU A N 1
ATOM 612 C CA . GLU A 1 84 ? -1.212 14.957 -2.133 1.00 92.00 84 GLU A CA 1
ATOM 613 C C . GLU A 1 84 ? -2.263 15.281 -3.204 1.00 92.00 84 GLU A C 1
ATOM 615 O O . GLU A 1 84 ? -3.462 15.232 -2.930 1.00 92.00 84 GLU A O 1
ATOM 620 N N . MET A 1 85 ? -1.841 15.600 -4.432 1.00 90.50 85 MET A N 1
ATOM 621 C CA . MET A 1 85 ? -2.764 15.893 -5.532 1.00 90.50 85 MET A CA 1
ATOM 622 C C . MET A 1 85 ? -3.579 14.663 -5.947 1.00 90.50 85 MET A C 1
ATOM 624 O O . MET A 1 85 ? -4.745 14.805 -6.322 1.00 90.50 85 MET A O 1
ATOM 628 N N . VAL A 1 86 ? -2.979 13.469 -5.914 1.00 91.62 86 VAL A N 1
ATOM 629 C CA . VAL A 1 86 ? -3.603 12.239 -6.432 1.00 91.62 86 VAL A CA 1
ATOM 630 C C . VAL A 1 86 ? -4.181 11.317 -5.358 1.00 91.62 86 VAL A C 1
ATOM 632 O O . VAL A 1 86 ? -5.054 10.525 -5.694 1.00 91.62 86 VAL A O 1
ATOM 635 N N . CYS A 1 87 ? -3.758 11.456 -4.099 1.00 94.81 87 CYS A N 1
ATOM 636 C CA . CYS A 1 87 ? -4.225 10.672 -2.943 1.00 94.81 87 CYS A CA 1
ATOM 637 C C . CYS A 1 87 ? -4.880 11.533 -1.849 1.00 94.81 87 CYS A C 1
ATOM 639 O O . CYS A 1 87 ? -5.315 11.025 -0.817 1.00 94.81 87 CYS A O 1
ATOM 641 N N . GLY A 1 88 ? -4.902 12.856 -2.014 1.00 94.00 88 GLY A N 1
ATOM 642 C CA . GLY A 1 88 ? -5.336 13.771 -0.968 1.00 94.00 88 GLY A CA 1
ATOM 643 C C . GLY A 1 88 ? -4.309 13.945 0.152 1.00 94.00 88 GLY A C 1
ATOM 644 O O . GLY A 1 88 ? -3.330 13.205 0.289 1.00 94.00 88 GLY A O 1
ATOM 645 N N . LYS A 1 89 ? -4.553 14.961 0.979 1.00 95.19 89 LYS A N 1
ATOM 646 C CA . LYS A 1 89 ? -3.728 15.275 2.151 1.00 95.19 89 LYS A CA 1
ATOM 647 C C . LYS A 1 89 ? -3.970 14.287 3.285 1.00 95.19 89 LYS A C 1
ATOM 649 O O . LYS A 1 89 ? -4.966 13.566 3.294 1.00 95.19 89 LYS A O 1
ATOM 654 N N . GLU A 1 90 ? -3.072 14.295 4.259 1.00 96.19 90 GLU A N 1
ATOM 655 C CA . GLU A 1 90 ? -3.290 13.605 5.526 1.00 96.19 90 GLU A CA 1
ATOM 656 C C . GLU A 1 90 ? -4.597 14.047 6.195 1.00 96.19 90 GLU A C 1
ATOM 658 O O . GLU A 1 90 ? -4.867 15.245 6.335 1.00 96.19 90 GLU A O 1
ATOM 663 N N . ASN A 1 91 ? -5.386 13.073 6.652 1.00 97.31 91 ASN A N 1
ATOM 664 C CA . ASN A 1 91 ? -6.490 13.317 7.570 1.00 97.31 91 ASN A CA 1
ATOM 665 C C . ASN A 1 91 ? -5.926 13.528 8.984 1.00 97.31 91 ASN A C 1
ATOM 667 O O . ASN A 1 91 ? -5.843 12.609 9.797 1.00 97.31 91 ASN A O 1
ATOM 671 N N . THR A 1 92 ? -5.511 14.761 9.276 1.00 97.31 92 THR A N 1
ATOM 672 C CA . THR A 1 92 ? -4.868 15.106 10.552 1.00 97.31 92 THR A CA 1
ATOM 673 C C . THR A 1 92 ? -5.793 14.935 11.758 1.00 97.31 92 THR A C 1
ATOM 675 O O . THR A 1 92 ? -5.305 14.675 12.858 1.00 97.31 92 THR A O 1
ATOM 678 N N . ALA A 1 93 ? -7.114 15.023 11.565 1.00 98.19 93 ALA A N 1
ATOM 679 C CA . ALA A 1 93 ? -8.096 14.764 12.613 1.00 98.19 93 ALA A CA 1
ATOM 680 C C . ALA A 1 93 ? -8.112 13.279 13.003 1.00 98.19 93 ALA A C 1
ATOM 682 O O . ALA A 1 93 ? -8.022 12.957 14.188 1.00 98.19 93 ALA A O 1
ATOM 683 N N . PHE A 1 94 ? -8.132 12.378 12.018 1.00 98.62 94 PHE A N 1
ATOM 684 C CA . PHE A 1 94 ? -7.991 10.947 12.278 1.00 98.62 94 P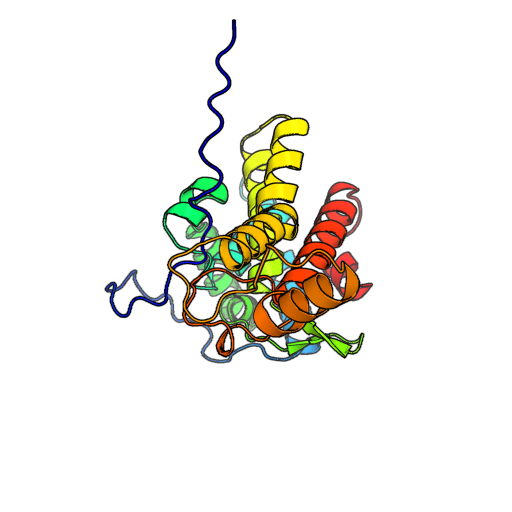HE A CA 1
ATOM 685 C C . PHE A 1 94 ? -6.600 10.605 12.830 1.00 98.62 94 PHE A C 1
ATOM 687 O O . PHE A 1 94 ? -6.489 9.805 13.757 1.00 98.62 94 PHE A O 1
ATOM 694 N N . THR A 1 95 ? -5.536 11.265 12.352 1.00 98.31 95 THR A N 1
ATOM 695 C CA . THR A 1 95 ? -4.193 11.060 12.915 1.00 98.31 95 THR A CA 1
ATOM 696 C C . THR A 1 95 ? -4.124 11.408 14.402 1.00 98.31 95 THR A C 1
ATOM 698 O O . THR A 1 95 ? -3.545 10.649 15.185 1.00 98.31 95 THR A O 1
ATOM 701 N N . ALA A 1 96 ? -4.722 12.530 14.809 1.00 98.12 96 ALA A N 1
ATOM 702 C CA . ALA A 1 96 ? -4.818 12.908 16.216 1.00 98.12 96 ALA A CA 1
ATOM 703 C C . ALA A 1 96 ? -5.649 11.891 17.013 1.00 98.12 96 ALA A C 1
ATOM 705 O O . ALA A 1 96 ? -5.200 11.430 18.062 1.00 98.12 96 ALA A O 1
ATOM 706 N N . TYR A 1 97 ? -6.794 11.469 16.469 1.00 98.62 97 TYR A N 1
ATOM 707 C CA . TYR A 1 97 ? -7.658 10.463 17.084 1.00 98.62 97 TYR A CA 1
ATOM 708 C C . TYR A 1 97 ? -6.920 9.147 17.367 1.00 98.62 97 TYR A C 1
ATOM 710 O O . TYR A 1 97 ? -6.988 8.641 18.484 1.00 98.62 97 TYR A O 1
ATOM 718 N N . VAL A 1 98 ? -6.146 8.616 16.413 1.00 98.50 98 VAL A N 1
ATOM 719 C CA . VAL A 1 98 ? -5.356 7.386 16.624 1.00 98.50 98 VAL A CA 1
ATOM 720 C C . VAL A 1 98 ? -4.365 7.548 17.781 1.00 98.50 98 VAL A C 1
ATOM 722 O O . VAL A 1 98 ? -4.239 6.649 18.609 1.00 98.50 98 VAL A O 1
ATOM 725 N N . SER A 1 99 ? -3.697 8.701 17.883 1.00 96.94 99 SER A N 1
ATOM 726 C CA . SER A 1 99 ? -2.761 8.979 18.981 1.00 96.94 99 SER A CA 1
ATOM 727 C C . SER A 1 99 ? -3.455 9.050 20.348 1.00 96.94 99 SER A C 1
ATOM 729 O O . SER A 1 99 ? -2.903 8.592 21.354 1.00 96.94 99 SER A O 1
ATOM 731 N N . GLU A 1 100 ? -4.654 9.633 20.404 1.00 97.88 100 GLU A N 1
ATOM 732 C CA . GLU A 1 100 ? -5.468 9.698 21.621 1.00 97.88 100 GLU A CA 1
ATOM 733 C C . GLU A 1 100 ? -5.941 8.303 22.044 1.00 97.88 100 GLU A C 1
ATOM 735 O O . GLU A 1 100 ? -5.816 7.939 23.216 1.00 97.88 100 GLU A O 1
ATOM 740 N N . GLN A 1 101 ? -6.414 7.496 21.090 1.00 98.38 101 GLN A N 1
ATOM 741 C CA . GLN A 1 101 ? -6.874 6.133 21.348 1.00 98.38 101 GLN A CA 1
ATOM 742 C C . GLN A 1 101 ? -5.736 5.199 21.764 1.00 98.38 101 GLN A C 1
ATOM 744 O O . GLN A 1 101 ? -5.907 4.419 22.699 1.00 98.38 101 GLN A O 1
ATOM 749 N N . ASP A 1 102 ? -4.553 5.314 21.155 1.00 97.75 102 ASP A N 1
ATOM 750 C CA . ASP A 1 102 ? -3.372 4.567 21.597 1.00 97.75 102 ASP A CA 1
ATOM 751 C C . ASP A 1 102 ? -3.036 4.842 23.063 1.00 97.75 102 ASP A C 1
ATOM 753 O O . ASP A 1 102 ? -2.784 3.912 23.832 1.00 97.75 102 ASP A O 1
ATOM 757 N N . THR A 1 103 ? -3.107 6.110 23.474 1.00 96.88 103 THR A N 1
ATOM 758 C CA . THR A 1 103 ? -2.871 6.511 24.866 1.00 96.88 103 THR A CA 1
ATOM 759 C C . THR A 1 103 ? -3.962 5.976 25.795 1.00 96.88 103 THR A C 1
ATOM 761 O O . THR A 1 103 ? -3.656 5.451 26.866 1.00 96.88 103 THR A O 1
ATOM 764 N N . ALA A 1 104 ? -5.233 6.095 25.402 1.00 97.81 104 ALA A N 1
ATOM 765 C CA . ALA A 1 104 ? -6.373 5.688 26.220 1.00 97.81 104 ALA A CA 1
ATOM 766 C C . ALA A 1 104 ? -6.459 4.166 26.411 1.00 97.81 104 ALA A C 1
ATOM 768 O O . ALA A 1 104 ? -6.785 3.696 27.502 1.00 97.81 104 ALA A O 1
ATOM 769 N N . ASN A 1 105 ? -6.139 3.402 25.366 1.00 97.44 105 ASN A N 1
ATOM 770 C CA . ASN A 1 105 ? -6.307 1.951 25.332 1.00 97.44 105 ASN A CA 1
ATOM 771 C C . ASN A 1 105 ? -4.995 1.186 25.555 1.00 97.44 105 ASN A C 1
ATOM 773 O O . ASN A 1 105 ? -5.006 -0.045 25.590 1.00 97.44 105 ASN A O 1
ATOM 777 N N . ASN A 1 106 ? -3.874 1.897 25.729 1.00 96.50 106 ASN A N 1
ATOM 778 C CA . ASN A 1 106 ? -2.533 1.324 25.845 1.00 96.50 106 ASN A CA 1
ATOM 779 C C . ASN A 1 106 ? -2.202 0.403 24.652 1.00 96.50 106 ASN A C 1
ATOM 781 O O . ASN A 1 106 ? -1.805 -0.754 24.820 1.00 96.50 106 ASN A O 1
ATOM 785 N N . THR A 1 107 ? -2.402 0.930 23.442 1.00 96.75 107 THR A N 1
ATOM 786 C CA . THR A 1 107 ? -2.108 0.267 22.162 1.00 96.75 107 THR A CA 1
ATOM 787 C C . THR A 1 107 ? -1.042 1.028 21.369 1.00 96.75 107 THR A C 1
ATOM 789 O O . THR A 1 107 ? -0.486 2.013 21.850 1.00 96.75 107 THR A O 1
ATOM 792 N N . SER A 1 108 ? -0.714 0.546 20.167 1.00 95.62 108 SER A N 1
ATOM 793 C CA . SER A 1 108 ? 0.384 1.073 19.345 1.00 95.62 108 SER A CA 1
ATOM 794 C C . SER A 1 108 ? 0.056 1.150 17.847 1.00 95.62 108 SER A C 1
ATOM 796 O O . SER A 1 108 ? 0.931 0.914 17.014 1.00 95.62 108 SER A O 1
ATOM 798 N N . ALA A 1 109 ? -1.189 1.456 17.470 1.00 97.44 109 ALA A N 1
ATOM 799 C CA . ALA A 1 109 ? -1.584 1.629 16.068 1.00 97.44 109 ALA A CA 1
ATOM 800 C C . ALA A 1 109 ? -0.764 2.724 15.360 1.00 97.44 109 ALA A C 1
ATOM 802 O O . ALA A 1 109 ? -0.439 2.599 14.180 1.00 97.44 109 ALA A O 1
ATOM 803 N N . SER A 1 110 ? -0.344 3.754 16.094 1.00 96.50 110 SER A N 1
ATOM 804 C CA . SER A 1 110 ? 0.505 4.841 15.604 1.00 96.50 110 SER A CA 1
ATOM 805 C C . SER A 1 110 ? 1.886 4.414 15.118 1.00 96.50 110 SER A C 1
ATOM 807 O O . SER A 1 110 ? 2.502 5.129 14.326 1.00 96.50 110 SER A O 1
ATOM 809 N N . ALA A 1 111 ? 2.351 3.219 15.492 1.00 95.44 111 ALA A N 1
ATOM 810 C CA . ALA A 1 111 ? 3.570 2.633 14.939 1.00 95.44 111 ALA A CA 1
ATOM 811 C C . ALA A 1 111 ? 3.478 2.364 13.427 1.00 95.44 111 ALA A C 1
ATOM 813 O O . ALA A 1 111 ? 4.504 2.340 12.752 1.00 95.44 111 ALA A O 1
ATOM 814 N N . LEU A 1 112 ? 2.269 2.260 12.861 1.00 96.38 112 LEU A N 1
ATOM 815 C CA . LEU A 1 112 ? 2.055 2.099 11.417 1.00 96.38 112 LEU A CA 1
ATOM 816 C C . LEU A 1 112 ? 2.451 3.329 10.589 1.00 96.38 112 LEU A C 1
ATOM 818 O O . LEU A 1 112 ? 2.553 3.224 9.371 1.00 96.38 112 LEU A O 1
ATOM 822 N N . LYS A 1 113 ? 2.712 4.481 11.220 1.00 94.44 113 LYS A N 1
ATOM 823 C CA . LYS A 1 113 ? 3.332 5.633 10.547 1.00 94.44 113 LYS A CA 1
ATOM 824 C C . LYS A 1 113 ? 4.843 5.456 10.343 1.00 94.44 113 LYS A C 1
ATOM 826 O O . LYS A 1 113 ? 5.444 6.257 9.646 1.00 94.44 113 LYS A O 1
ATOM 831 N N . ASN A 1 114 ? 5.462 4.442 10.949 1.00 93.00 114 ASN A N 1
ATOM 832 C CA . ASN A 1 114 ? 6.902 4.189 10.902 1.00 93.00 114 ASN A CA 1
ATOM 833 C C . ASN A 1 114 ? 7.178 2.748 10.436 1.00 93.00 114 ASN A C 1
ATOM 835 O O . ASN A 1 114 ? 7.590 1.881 11.212 1.00 93.00 114 ASN A O 1
ATOM 839 N N . LEU A 1 115 ? 6.887 2.484 9.160 1.00 92.12 115 LEU A N 1
ATOM 840 C CA . LEU A 1 115 ? 7.065 1.177 8.527 1.00 92.12 115 LEU A CA 1
ATOM 841 C C . LEU A 1 115 ? 8.460 1.058 7.907 1.00 92.12 115 LEU A C 1
ATOM 843 O O . LEU A 1 115 ? 8.847 1.873 7.072 1.00 92.12 115 LEU A O 1
ATOM 847 N N . GLY A 1 116 ? 9.190 0.014 8.288 1.00 91.31 116 GLY A N 1
ATOM 848 C CA . GLY A 1 116 ? 10.347 -0.470 7.542 1.00 91.31 116 GLY A CA 1
ATOM 849 C C . GLY A 1 116 ? 9.950 -1.563 6.549 1.00 91.31 116 GLY A C 1
ATOM 850 O O . GLY A 1 116 ? 8.874 -2.152 6.648 1.00 91.31 116 GLY A O 1
ATOM 851 N N . ASN A 1 117 ? 10.848 -1.881 5.617 1.00 91.75 117 ASN A N 1
ATOM 852 C CA . ASN A 1 117 ? 10.670 -3.030 4.729 1.00 91.75 117 ASN A CA 1
ATOM 853 C C . ASN A 1 117 ? 10.978 -4.317 5.506 1.00 91.75 117 ASN A C 1
ATOM 855 O O . ASN A 1 117 ? 11.985 -4.395 6.214 1.00 91.75 117 ASN A O 1
ATOM 859 N N . PHE A 1 118 ? 10.151 -5.344 5.340 1.00 93.88 118 PHE A N 1
ATOM 860 C CA . PHE A 1 118 ? 10.316 -6.628 6.023 1.00 93.88 118 PHE A CA 1
ATOM 861 C C . PHE A 1 118 ? 9.893 -7.801 5.143 1.00 93.88 118 PHE A C 1
ATOM 863 O O . PHE A 1 118 ? 9.464 -7.619 4.007 1.00 93.88 118 PHE A O 1
ATOM 870 N N . THR A 1 119 ? 10.067 -9.021 5.645 1.00 94.31 119 THR A N 1
ATOM 871 C CA . THR A 1 119 ? 9.729 -10.251 4.922 1.00 94.31 119 THR A CA 1
ATOM 872 C C . THR A 1 119 ? 8.338 -10.740 5.318 1.00 94.31 119 THR A C 1
ATOM 874 O O . THR A 1 119 ? 8.050 -10.913 6.504 1.00 94.31 119 THR A O 1
ATOM 877 N N . LEU A 1 120 ? 7.480 -10.956 4.324 1.00 92.38 120 LEU A N 1
ATOM 878 C CA . LEU A 1 120 ? 6.156 -11.555 4.473 1.00 92.38 120 LEU A CA 1
ATOM 879 C C . LEU A 1 120 ? 6.260 -13.063 4.771 1.00 92.38 120 LEU A C 1
ATOM 881 O O . LEU A 1 120 ? 7.288 -13.679 4.477 1.00 92.38 120 LEU A O 1
ATOM 885 N N . PRO A 1 121 ? 5.198 -13.706 5.294 1.00 91.44 121 PRO A N 1
ATOM 886 C CA . PRO A 1 121 ? 5.195 -15.150 5.556 1.00 91.44 121 PRO A CA 1
ATOM 887 C C . PRO A 1 121 ? 5.515 -16.026 4.335 1.00 91.44 121 PRO A C 1
ATOM 889 O O . PRO A 1 121 ? 6.051 -17.122 4.492 1.00 91.44 121 PRO A O 1
ATOM 892 N N . ASN A 1 122 ? 5.221 -15.543 3.125 1.00 88.62 122 ASN A N 1
ATOM 893 C CA . ASN A 1 122 ? 5.532 -16.224 1.866 1.00 88.62 122 ASN A CA 1
ATOM 894 C C . ASN A 1 122 ? 7.016 -16.116 1.442 1.00 88.62 122 ASN A C 1
ATOM 896 O O . ASN A 1 122 ? 7.415 -16.748 0.467 1.00 88.62 122 ASN A O 1
ATOM 900 N N . GLY A 1 123 ? 7.838 -15.357 2.176 1.00 91.50 123 GLY A N 1
ATOM 901 C CA . GLY A 1 123 ? 9.266 -15.163 1.916 1.00 91.50 123 GLY A CA 1
ATOM 902 C C . GLY A 1 123 ? 9.613 -13.924 1.086 1.00 91.50 123 GLY A C 1
ATOM 903 O O . GLY A 1 123 ? 10.794 -13.585 0.995 1.00 91.50 123 GLY A O 1
ATOM 904 N N . ASN A 1 124 ? 8.628 -13.216 0.530 1.00 91.44 124 ASN A N 1
ATOM 905 C CA . ASN A 1 124 ? 8.874 -11.997 -0.238 1.00 91.44 124 ASN A CA 1
ATOM 906 C C . ASN A 1 124 ? 9.210 -10.825 0.687 1.00 91.44 124 ASN A C 1
ATOM 908 O O . ASN A 1 124 ? 8.648 -10.686 1.775 1.00 91.44 124 ASN A O 1
ATOM 912 N N . LYS A 1 125 ? 10.118 -9.952 0.248 1.00 92.62 125 LYS A N 1
ATOM 913 C CA . LYS A 1 125 ? 10.342 -8.653 0.889 1.00 92.62 125 LYS A CA 1
ATOM 914 C C . LYS A 1 125 ? 9.249 -7.692 0.425 1.00 92.62 125 LYS A C 1
ATOM 916 O O . LYS A 1 125 ? 8.952 -7.659 -0.764 1.00 92.62 125 LYS A O 1
ATOM 921 N N . VAL A 1 126 ? 8.681 -6.919 1.344 1.00 91.81 126 VAL A N 1
ATOM 922 C CA . VAL A 1 126 ? 7.591 -5.982 1.054 1.00 91.81 126 VAL A CA 1
ATOM 923 C C . VAL A 1 126 ? 7.978 -4.549 1.384 1.00 91.81 126 VAL A C 1
ATOM 925 O O . VAL A 1 126 ? 8.712 -4.286 2.343 1.00 91.81 126 VAL A O 1
ATOM 928 N N . ASP A 1 127 ? 7.435 -3.633 0.591 1.00 92.56 127 ASP A N 1
ATOM 929 C CA . ASP A 1 127 ? 7.367 -2.209 0.873 1.00 92.56 127 ASP A CA 1
ATOM 930 C C . ASP A 1 127 ? 5.902 -1.814 1.076 1.00 92.56 127 ASP A C 1
ATOM 932 O O . ASP A 1 127 ? 5.170 -1.524 0.133 1.00 92.56 127 ASP A O 1
ATOM 936 N N . LEU A 1 128 ? 5.438 -1.847 2.326 1.00 93.56 128 LEU A N 1
ATOM 937 C CA . LEU A 1 128 ? 4.041 -1.519 2.611 1.00 93.56 128 LEU A CA 1
ATOM 938 C C . LEU A 1 128 ? 3.718 -0.045 2.341 1.00 93.56 128 LEU A C 1
ATOM 940 O O . LEU A 1 128 ? 2.565 0.274 2.068 1.00 93.56 128 LEU A O 1
ATOM 944 N N . GLY A 1 129 ? 4.714 0.848 2.370 1.00 92.31 129 GLY A N 1
ATOM 945 C CA . GLY A 1 129 ? 4.517 2.226 1.931 1.00 92.31 129 GLY A CA 1
ATOM 946 C C . GLY A 1 129 ? 4.055 2.274 0.477 1.00 92.31 129 GLY A C 1
ATOM 947 O O . GLY A 1 129 ? 3.067 2.945 0.184 1.00 92.31 129 GLY A O 1
ATOM 948 N N . HIS A 1 130 ? 4.711 1.499 -0.396 1.00 93.56 130 HIS A N 1
ATOM 949 C CA . HIS A 1 130 ? 4.328 1.350 -1.805 1.00 93.56 130 HIS A CA 1
ATOM 950 C C . HIS A 1 130 ? 2.930 0.772 -1.962 1.00 93.56 130 HIS A C 1
ATOM 952 O O . HIS A 1 130 ? 2.090 1.380 -2.620 1.00 93.56 130 HIS A O 1
ATOM 958 N N . VAL A 1 131 ? 2.642 -0.341 -1.277 1.00 96.00 131 VAL A N 1
ATOM 959 C CA . VAL A 1 131 ? 1.331 -1.010 -1.335 1.00 96.00 131 VAL A CA 1
ATOM 960 C C . VAL A 1 131 ? 0.201 -0.038 -0.988 1.00 96.00 131 VAL A C 1
ATOM 962 O O . VAL A 1 131 ? -0.739 0.132 -1.763 1.00 96.00 131 VAL A O 1
ATOM 965 N N . PHE A 1 132 ? 0.287 0.639 0.162 1.00 97.00 132 PHE A N 1
ATOM 966 C CA . PHE A 1 132 ? -0.757 1.575 0.587 1.00 97.00 132 PHE A CA 1
ATOM 967 C C . PHE A 1 132 ? -0.769 2.858 -0.253 1.00 97.00 132 PHE A C 1
ATOM 969 O O . PHE A 1 132 ? -1.844 3.413 -0.469 1.00 97.00 132 PHE A O 1
ATOM 976 N N . GLY A 1 133 ? 0.379 3.297 -0.780 1.00 95.12 133 GLY A N 1
ATOM 977 C CA . GLY A 1 133 ? 0.472 4.361 -1.782 1.00 95.12 133 GLY A CA 1
ATOM 978 C C . GLY A 1 133 ? -0.352 4.049 -3.028 1.00 95.12 133 GLY A C 1
ATOM 979 O O . GLY A 1 133 ? -1.248 4.816 -3.384 1.00 95.12 133 GLY A O 1
ATOM 980 N N . ALA A 1 134 ? -0.113 2.886 -3.630 1.00 96.19 134 ALA A N 1
ATOM 981 C CA . ALA A 1 134 ? -0.818 2.395 -4.809 1.00 96.19 134 ALA A CA 1
ATOM 982 C C . ALA A 1 134 ? -2.331 2.247 -4.576 1.00 96.19 134 ALA A C 1
ATOM 984 O O . ALA A 1 134 ? -3.143 2.680 -5.401 1.00 96.19 134 ALA A O 1
ATOM 985 N N . MET A 1 135 ? -2.729 1.694 -3.425 1.00 97.44 135 MET A N 1
ATOM 986 C CA . MET A 1 135 ? -4.142 1.575 -3.045 1.00 97.44 135 MET A CA 1
ATOM 987 C C . MET A 1 135 ? -4.831 2.945 -2.941 1.00 97.44 135 MET A C 1
ATOM 989 O O . MET A 1 135 ? -5.989 3.092 -3.347 1.00 97.44 135 MET A O 1
ATOM 993 N N . ASP A 1 136 ? -4.142 3.960 -2.415 1.00 97.12 136 ASP A N 1
ATOM 994 C CA . ASP A 1 136 ? -4.748 5.263 -2.142 1.00 97.12 136 ASP A CA 1
ATOM 995 C C . ASP A 1 136 ? -5.068 6.059 -3.406 1.00 97.12 136 ASP A C 1
ATOM 997 O O . ASP A 1 136 ? -6.106 6.712 -3.476 1.00 97.12 136 ASP A O 1
ATOM 1001 N N . VAL A 1 137 ? -4.245 5.955 -4.454 1.00 95.81 137 VAL A N 1
ATOM 1002 C CA . VAL A 1 137 ? -4.493 6.655 -5.729 1.00 95.81 137 VAL A CA 1
ATOM 1003 C C . VAL A 1 137 ? -5.877 6.297 -6.287 1.00 95.81 137 VAL A C 1
ATOM 1005 O O . VAL A 1 137 ? -6.629 7.164 -6.747 1.00 95.81 137 VAL A O 1
ATOM 1008 N N . ALA A 1 138 ? -6.245 5.015 -6.219 1.00 95.38 138 ALA A N 1
ATOM 1009 C CA . ALA A 1 138 ? -7.557 4.532 -6.636 1.00 95.38 138 ALA A CA 1
ATOM 1010 C C . ALA A 1 138 ? -8.648 4.866 -5.611 1.00 95.38 138 ALA A C 1
ATOM 1012 O O . ALA A 1 138 ? -9.744 5.304 -5.979 1.00 95.38 138 ALA A O 1
ATOM 1013 N N . ASN A 1 139 ? -8.360 4.664 -4.324 1.00 95.44 139 ASN A N 1
ATOM 1014 C CA . ASN A 1 139 ? -9.347 4.834 -3.268 1.00 95.44 139 ASN A CA 1
ATOM 1015 C C . ASN A 1 139 ? -9.761 6.302 -3.087 1.00 95.44 139 ASN A C 1
ATOM 1017 O O . ASN A 1 139 ? -10.950 6.601 -2.968 1.00 95.44 139 ASN A O 1
ATOM 1021 N N . TYR A 1 140 ? -8.816 7.232 -3.188 1.00 96.12 140 TYR A N 1
ATOM 1022 C CA . TYR A 1 140 ? -9.084 8.664 -3.179 1.00 96.12 140 TYR A CA 1
ATOM 1023 C C . TYR A 1 140 ? -9.941 9.094 -4.375 1.00 96.12 140 TYR A C 1
ATOM 1025 O O . TYR A 1 140 ? -10.930 9.810 -4.209 1.00 96.12 140 TYR A O 1
ATOM 1033 N N . ALA A 1 141 ? -9.640 8.601 -5.581 1.00 95.31 141 ALA A N 1
ATOM 1034 C CA . ALA A 1 141 ? -10.466 8.863 -6.760 1.00 95.31 141 ALA A CA 1
ATOM 1035 C C . ALA A 1 141 ? -11.906 8.348 -6.578 1.00 95.31 141 ALA A C 1
ATOM 1037 O O . ALA A 1 141 ? -12.870 9.025 -6.948 1.00 95.31 141 ALA A O 1
ATOM 1038 N N . LYS A 1 142 ? -12.067 7.169 -5.966 1.00 93.88 142 LYS A N 1
ATOM 1039 C CA . LYS A 1 142 ? -13.379 6.608 -5.623 1.00 93.88 142 LYS A CA 1
ATOM 1040 C C . LYS A 1 142 ? -14.115 7.486 -4.607 1.00 93.88 142 LYS A C 1
ATOM 1042 O O . LYS A 1 142 ? -15.284 7.796 -4.829 1.00 93.88 142 LYS A O 1
ATOM 1047 N N . ALA A 1 143 ? -13.438 7.939 -3.551 1.00 92.44 143 ALA A N 1
ATOM 1048 C CA . ALA A 1 143 ? -14.001 8.831 -2.534 1.00 92.44 143 ALA A CA 1
ATOM 1049 C C . ALA A 1 143 ? -14.449 10.186 -3.116 1.00 92.44 143 ALA A C 1
ATOM 1051 O O . ALA A 1 143 ? -15.451 10.753 -2.689 1.00 92.44 143 ALA A O 1
ATOM 1052 N N . GLN A 1 144 ? -13.772 10.673 -4.159 1.00 93.00 144 GLN A N 1
ATOM 1053 C CA . GLN A 1 144 ? -14.176 11.869 -4.905 1.00 93.00 144 GLN A CA 1
ATOM 1054 C C . GLN A 1 144 ? -15.376 11.652 -5.849 1.00 93.00 144 GLN A C 1
ATOM 1056 O O . GLN A 1 144 ? -15.783 12.578 -6.552 1.00 93.00 144 GLN A O 1
ATOM 1061 N N . GLY A 1 145 ? -15.949 10.446 -5.899 1.00 94.25 145 GLY A N 1
ATOM 1062 C CA . GLY A 1 145 ? -17.084 10.125 -6.763 1.00 94.25 145 GLY A CA 1
ATOM 1063 C C . GLY A 1 145 ? -16.716 10.026 -8.245 1.00 94.25 145 GLY A C 1
ATOM 1064 O O . GLY A 1 145 ? -17.579 10.210 -9.108 1.00 94.25 145 GLY A O 1
ATOM 1065 N N . MET A 1 146 ? -15.444 9.760 -8.568 1.00 96.50 146 MET A N 1
ATOM 1066 C CA . MET A 1 146 ? -15.027 9.555 -9.953 1.00 96.50 146 MET A CA 1
ATOM 1067 C C . MET A 1 146 ? -15.640 8.278 -10.544 1.00 96.50 146 MET A C 1
ATOM 1069 O O . MET A 1 146 ? -15.997 7.332 -9.844 1.00 96.50 146 MET A O 1
ATOM 1073 N N . THR A 1 147 ? -15.758 8.236 -11.874 1.00 97.31 147 THR A N 1
ATOM 1074 C CA . THR A 1 147 ? -16.298 7.057 -12.572 1.00 97.31 147 THR A CA 1
ATOM 1075 C C . THR A 1 147 ? -15.407 5.829 -12.376 1.00 97.31 147 THR A C 1
ATOM 1077 O O . THR A 1 147 ? -14.190 5.964 -12.267 1.00 97.31 147 THR A O 1
ATOM 1080 N N . ALA A 1 148 ? -15.985 4.627 -12.451 1.00 95.44 148 ALA A N 1
ATOM 1081 C CA . ALA A 1 148 ? -15.235 3.373 -12.341 1.00 95.44 148 ALA A CA 1
ATOM 1082 C C . ALA A 1 148 ? -14.054 3.277 -13.328 1.00 95.44 148 ALA A C 1
ATOM 1084 O O . ALA A 1 148 ? -12.991 2.793 -12.962 1.00 95.44 148 ALA A O 1
ATOM 1085 N N . ALA A 1 149 ? -14.208 3.794 -14.553 1.00 96.88 149 ALA A N 1
ATOM 1086 C CA . ALA A 1 149 ? -13.125 3.819 -15.539 1.00 96.88 149 ALA A CA 1
ATOM 1087 C C . ALA A 1 149 ? -11.949 4.709 -15.101 1.00 96.88 149 ALA A C 1
ATOM 1089 O O . ALA A 1 149 ? -10.794 4.363 -15.324 1.00 96.88 149 ALA A O 1
ATOM 1090 N N . VAL A 1 150 ? -12.237 5.842 -14.453 1.00 96.19 150 VAL A N 1
ATOM 1091 C CA . VAL A 1 150 ? -11.197 6.729 -13.915 1.00 96.19 150 VAL A CA 1
ATOM 1092 C C . VAL A 1 150 ? -10.552 6.116 -12.674 1.00 96.19 150 VAL A C 1
ATOM 1094 O O . VAL A 1 150 ? -9.337 6.184 -12.546 1.00 96.19 150 VAL A O 1
ATOM 1097 N N . VAL A 1 151 ? -11.333 5.478 -11.798 1.00 95.75 151 VAL A N 1
ATOM 1098 C CA . VAL A 1 151 ? -10.803 4.749 -10.633 1.00 95.75 151 VAL A CA 1
ATOM 1099 C C . VAL A 1 151 ? -9.864 3.624 -11.074 1.00 95.75 151 VAL A C 1
ATOM 1101 O O . VAL A 1 151 ? -8.777 3.502 -10.524 1.00 95.75 151 VAL A O 1
ATOM 1104 N N . GLN A 1 152 ? -10.229 2.857 -12.107 1.00 95.00 152 GLN A N 1
ATOM 1105 C CA . GLN A 1 152 ? -9.353 1.824 -12.664 1.00 95.00 152 GLN A CA 1
ATOM 1106 C C . GLN A 1 152 ? -8.068 2.425 -13.240 1.00 95.00 152 GLN A C 1
ATOM 1108 O O . GLN A 1 152 ? -6.982 1.980 -12.894 1.00 95.00 152 GLN A O 1
ATOM 1113 N N . ALA A 1 153 ? -8.173 3.481 -14.052 1.00 95.25 153 ALA A N 1
ATOM 1114 C CA . ALA A 1 153 ? -6.993 4.144 -14.606 1.00 95.25 153 ALA A CA 1
ATOM 1115 C C . ALA A 1 153 ? -6.062 4.696 -13.511 1.00 95.25 153 ALA A C 1
ATOM 1117 O O . ALA A 1 153 ? -4.849 4.728 -13.688 1.00 95.25 153 ALA A O 1
ATOM 1118 N N . ARG A 1 154 ? -6.623 5.124 -12.374 1.00 94.62 154 ARG A N 1
ATOM 1119 C CA . ARG A 1 154 ? -5.879 5.569 -11.189 1.00 94.62 154 ARG A CA 1
ATOM 1120 C C . ARG A 1 154 ? -5.193 4.414 -10.466 1.00 94.62 154 ARG A C 1
ATOM 1122 O O . ARG A 1 154 ? -4.048 4.586 -10.070 1.00 94.62 154 ARG A O 1
ATOM 1129 N N . ALA A 1 155 ? -5.857 3.265 -10.347 1.00 94.38 155 ALA A N 1
ATOM 1130 C CA . ALA A 1 155 ? -5.249 2.047 -9.818 1.00 94.38 155 ALA A CA 1
ATOM 1131 C C . ALA A 1 155 ? -4.059 1.604 -10.678 1.00 94.38 155 ALA A C 1
ATOM 1133 O O . ALA A 1 155 ? -2.982 1.374 -10.144 1.00 94.38 155 ALA A O 1
ATOM 1134 N N . ASP A 1 156 ? -4.226 1.564 -12.003 1.00 94.19 156 ASP A N 1
ATOM 1135 C CA . ASP A 1 156 ? -3.158 1.167 -12.924 1.00 94.19 156 ASP A CA 1
ATOM 1136 C C . ASP A 1 156 ? -1.978 2.150 -12.859 1.00 94.19 156 ASP A C 1
ATOM 1138 O O . ASP A 1 156 ? -0.832 1.744 -12.698 1.00 94.19 156 ASP A O 1
ATOM 1142 N N . MET A 1 157 ? -2.263 3.456 -12.933 1.00 93.06 157 MET A N 1
ATOM 1143 C CA . MET A 1 157 ? -1.252 4.519 -12.906 1.00 93.06 157 MET A CA 1
ATOM 1144 C C . MET A 1 157 ? -0.480 4.584 -11.583 1.00 93.06 157 MET A C 1
ATOM 1146 O O . MET A 1 157 ? 0.702 4.900 -11.599 1.00 93.06 157 MET A O 1
ATOM 1150 N N . GLY A 1 158 ? -1.146 4.352 -10.451 1.00 90.44 158 GLY A N 1
ATOM 1151 C CA . GLY A 1 158 ? -0.523 4.388 -9.127 1.00 90.44 158 GLY A CA 1
ATOM 1152 C C . GLY A 1 158 ? 0.230 3.115 -8.744 1.00 90.44 158 GLY A C 1
ATOM 1153 O O . GLY A 1 158 ? 0.749 3.067 -7.636 1.00 90.44 158 GLY A O 1
ATOM 1154 N N . SER A 1 159 ? 0.228 2.099 -9.611 1.00 93.38 159 SER A N 1
ATOM 1155 C CA . SER A 1 159 ? 0.867 0.799 -9.390 1.00 93.38 159 SER A CA 1
ATOM 1156 C C . SER A 1 159 ? 1.620 0.350 -10.653 1.00 93.38 159 SER A C 1
ATOM 1158 O O . SER A 1 159 ? 2.297 1.154 -11.295 1.00 93.38 159 SER A O 1
ATOM 1160 N N . TRP A 1 160 ? 1.415 -0.895 -11.089 1.00 93.75 160 TRP A N 1
ATOM 1161 C CA . TRP A 1 160 ? 2.160 -1.588 -12.138 1.00 93.75 160 TRP A CA 1
ATOM 1162 C C . TRP A 1 160 ? 2.315 -0.818 -13.453 1.00 93.75 160 TRP A C 1
ATOM 1164 O O . TRP A 1 160 ? 3.343 -0.944 -14.115 1.00 93.75 160 TRP A O 1
ATOM 1174 N N . ALA A 1 161 ? 1.321 -0.038 -13.888 1.00 94.31 161 ALA A N 1
ATOM 1175 C CA . ALA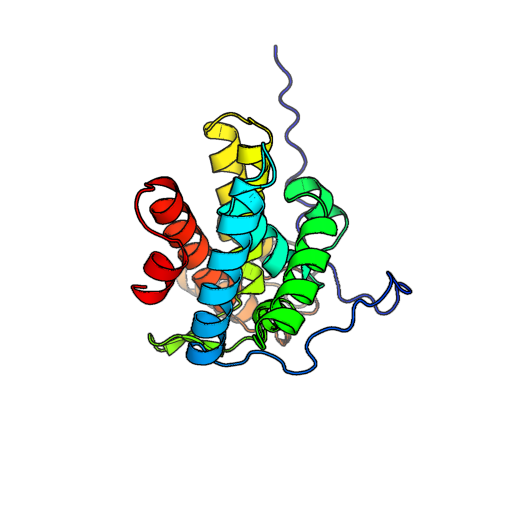 A 1 161 ? 1.449 0.707 -15.141 1.00 94.31 161 ALA A CA 1
ATOM 1176 C C . ALA A 1 161 ? 2.325 1.959 -14.974 1.00 94.31 161 ALA A C 1
ATOM 1178 O O . ALA A 1 161 ? 2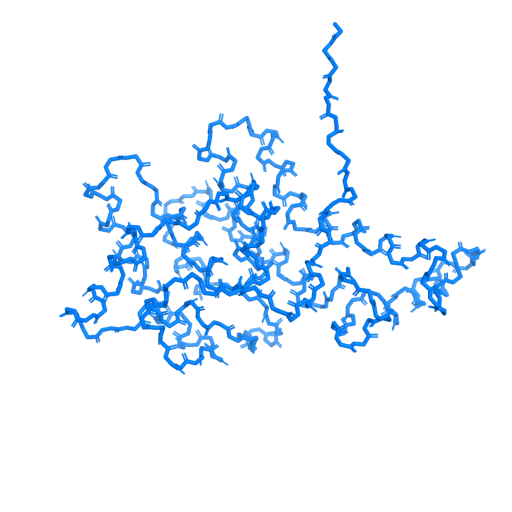.991 2.358 -15.933 1.00 94.31 161 ALA A O 1
ATOM 1179 N N . GLY A 1 162 ? 2.332 2.556 -13.779 1.00 92.75 162 GLY A N 1
ATOM 1180 C CA . GLY A 1 162 ? 3.258 3.620 -13.393 1.00 92.75 162 GLY A CA 1
ATOM 1181 C C . GLY A 1 162 ? 4.695 3.113 -13.357 1.00 92.75 162 GLY A C 1
ATOM 1182 O O . GLY A 1 162 ? 5.548 3.665 -14.049 1.00 92.75 162 GLY A O 1
ATOM 1183 N N . ASP A 1 163 ? 4.932 1.988 -12.689 1.00 93.19 163 ASP A N 1
ATOM 1184 C CA . ASP A 1 163 ? 6.284 1.434 -12.551 1.00 93.19 163 ASP A CA 1
ATOM 1185 C C . ASP A 1 163 ? 6.826 0.872 -13.880 1.00 93.19 163 ASP A C 1
ATOM 1187 O O . ASP A 1 163 ? 8.018 0.970 -14.180 1.00 93.19 163 ASP A O 1
ATOM 1191 N N . ILE A 1 164 ? 5.954 0.391 -14.778 1.00 93.12 164 ILE A N 1
ATOM 1192 C CA . ILE A 1 164 ? 6.339 0.116 -16.174 1.00 93.12 164 ILE A CA 1
ATOM 1193 C C . ILE A 1 164 ? 6.742 1.401 -16.906 1.00 93.12 164 ILE A C 1
ATOM 1195 O O . ILE A 1 164 ? 7.693 1.378 -17.691 1.00 93.12 164 ILE A O 1
ATOM 1199 N N . ALA A 1 165 ? 6.036 2.515 -16.702 1.00 92.19 165 ALA A N 1
ATOM 1200 C CA . ALA A 1 165 ? 6.407 3.784 -17.326 1.00 92.19 165 ALA A CA 1
ATOM 1201 C C . ALA A 1 165 ? 7.767 4.281 -16.808 1.00 92.19 165 ALA A C 1
ATOM 1203 O O . ALA A 1 165 ? 8.588 4.728 -17.612 1.00 92.19 165 ALA A O 1
ATOM 1204 N N . ASP A 1 166 ? 8.036 4.116 -15.514 1.00 89.38 166 ASP A N 1
ATOM 1205 C CA . ASP A 1 166 ? 9.329 4.397 -14.887 1.00 89.38 166 ASP A CA 1
ATOM 1206 C C . ASP A 1 166 ? 10.439 3.497 -15.442 1.00 89.38 166 ASP A C 1
ATOM 1208 O O . ASP A 1 166 ? 11.503 3.985 -15.831 1.00 89.38 166 ASP A O 1
ATOM 1212 N N . LEU A 1 167 ? 10.175 2.198 -15.603 1.00 90.25 167 LEU A N 1
ATOM 1213 C CA . LEU A 1 167 ? 11.089 1.263 -16.261 1.00 90.25 167 LEU A CA 1
ATOM 1214 C C . LEU A 1 167 ? 11.421 1.700 -17.696 1.00 90.25 167 LEU A C 1
ATOM 1216 O O . LEU A 1 167 ? 12.585 1.678 -18.103 1.00 90.25 167 LEU A O 1
ATOM 1220 N N . MET A 1 168 ? 10.411 2.097 -18.474 1.00 88.38 168 MET A N 1
ATOM 1221 C CA . MET A 1 168 ? 10.600 2.569 -19.849 1.00 88.38 168 MET A CA 1
ATOM 1222 C C . MET A 1 168 ? 11.370 3.888 -19.898 1.00 88.38 168 MET A C 1
ATOM 1224 O O . MET A 1 168 ? 12.243 4.052 -20.751 1.00 88.38 168 MET A O 1
ATOM 1228 N N . PHE A 1 169 ? 11.102 4.806 -18.968 1.00 88.31 169 PHE A N 1
ATOM 1229 C CA . PHE A 1 169 ? 11.879 6.033 -18.824 1.00 88.31 169 PHE A CA 1
ATOM 1230 C C . PHE A 1 169 ? 13.352 5.716 -18.554 1.00 88.31 169 PHE A C 1
ATOM 1232 O O . PHE A 1 169 ? 14.227 6.239 -19.246 1.00 88.31 169 PHE A O 1
ATOM 1239 N N . CYS A 1 170 ? 13.627 4.812 -17.613 1.00 85.62 170 CYS A N 1
ATOM 1240 C CA . CYS A 1 170 ? 14.978 4.372 -17.282 1.00 85.62 170 CYS A CA 1
ATOM 1241 C C . CYS A 1 170 ? 15.708 3.720 -18.465 1.00 85.62 170 CYS A C 1
ATOM 1243 O O . CYS A 1 170 ? 16.904 3.940 -18.647 1.00 85.62 170 CYS A O 1
ATOM 1245 N N . ALA A 1 171 ? 15.005 2.938 -19.286 1.00 84.25 171 ALA A N 1
ATOM 1246 C CA . ALA A 1 171 ? 15.601 2.272 -20.441 1.00 84.25 171 ALA A CA 1
ATOM 1247 C C . ALA A 1 171 ? 15.906 3.238 -21.603 1.00 84.25 171 ALA A C 1
ATOM 1249 O O . ALA A 1 171 ? 16.952 3.129 -22.247 1.00 84.25 171 ALA A O 1
ATOM 1250 N N . GLU A 1 172 ? 15.014 4.191 -21.881 1.00 85.94 172 GLU A N 1
ATOM 1251 C CA . GLU A 1 172 ? 15.101 5.023 -23.087 1.00 85.94 172 GLU A CA 1
ATOM 1252 C C . GLU A 1 172 ? 15.801 6.367 -22.875 1.00 85.94 172 GLU A C 1
ATOM 1254 O O . GLU A 1 172 ? 16.414 6.889 -23.816 1.00 85.94 172 GLU A O 1
ATOM 1259 N N . ASN A 1 173 ? 15.769 6.932 -21.665 1.00 83.75 173 ASN A N 1
ATOM 1260 C CA . ASN A 1 173 ? 16.309 8.265 -21.416 1.00 83.75 173 ASN A CA 1
ATOM 1261 C C . ASN A 1 173 ? 17.819 8.323 -21.712 1.00 83.75 173 ASN A C 1
ATOM 1263 O O . ASN A 1 173 ? 18.640 7.673 -21.068 1.00 83.75 173 ASN A O 1
ATOM 1267 N N . VAL A 1 174 ? 18.173 9.124 -22.722 1.00 77.94 174 VAL A N 1
ATOM 1268 C CA . VAL A 1 174 ? 19.536 9.268 -23.255 1.00 77.94 174 VAL A CA 1
ATOM 1269 C C . VAL A 1 174 ? 20.511 9.923 -22.282 1.00 77.94 174 VAL A C 1
ATOM 1271 O O . VAL A 1 174 ? 21.716 9.759 -22.452 1.00 77.94 174 VAL A O 1
ATOM 1274 N N . ASP A 1 175 ? 20.002 10.632 -21.276 1.00 83.94 175 ASP A N 1
ATOM 1275 C CA . ASP A 1 175 ? 20.817 11.336 -20.289 1.00 83.94 175 ASP A CA 1
ATOM 1276 C C . ASP A 1 175 ? 21.266 10.420 -19.137 1.00 83.94 175 ASP A C 1
ATOM 1278 O O . ASP A 1 175 ? 22.103 10.819 -18.328 1.00 83.94 175 ASP A O 1
ATOM 1282 N N . ILE A 1 176 ? 20.747 9.187 -19.060 1.00 82.06 176 ILE A N 1
ATOM 1283 C CA . ILE A 1 176 ? 21.162 8.195 -18.063 1.00 82.06 176 ILE A CA 1
ATOM 1284 C C . ILE A 1 176 ? 22.509 7.584 -18.495 1.00 82.06 176 ILE A C 1
ATOM 1286 O O . ILE A 1 176 ? 22.579 6.956 -19.559 1.00 82.06 176 ILE A O 1
ATOM 1290 N N . PRO A 1 177 ? 23.586 7.721 -17.692 1.00 81.06 177 PRO A N 1
ATOM 1291 C CA . PRO A 1 177 ? 24.876 7.092 -17.984 1.00 81.06 177 PRO A CA 1
ATOM 1292 C C . PRO A 1 177 ? 24.740 5.574 -18.120 1.00 81.06 177 PRO A C 1
ATOM 1294 O O . PRO A 1 177 ? 23.888 4.987 -17.476 1.00 81.06 177 PRO A O 1
ATOM 1297 N N . ASP A 1 178 ? 25.562 4.899 -18.921 1.00 80.88 178 ASP A N 1
ATOM 1298 C CA . ASP A 1 178 ? 25.550 3.427 -19.005 1.00 80.88 178 ASP A CA 1
ATOM 1299 C C . ASP A 1 178 ? 24.149 2.802 -19.166 1.00 80.88 178 ASP A C 1
ATOM 1301 O O . ASP A 1 178 ? 23.877 1.723 -18.625 1.00 80.88 178 ASP A O 1
ATOM 1305 N N . LYS A 1 179 ? 23.238 3.465 -19.891 1.00 85.06 179 LYS A N 1
ATOM 1306 C CA . LYS A 1 179 ? 21.887 2.942 -20.100 1.00 85.06 179 LYS A CA 1
ATOM 1307 C C . LYS A 1 179 ? 21.883 1.611 -20.853 1.00 85.06 179 LYS A C 1
ATOM 1309 O O . LYS A 1 179 ? 22.895 1.170 -21.404 1.00 85.06 179 LYS A O 1
ATOM 1314 N N . VAL A 1 180 ? 20.745 0.925 -20.844 1.00 87.38 180 VAL A N 1
ATOM 1315 C CA . VAL A 1 180 ? 20.561 -0.257 -21.698 1.00 87.38 180 VAL A CA 1
ATOM 1316 C C . VAL A 1 180 ? 20.616 0.171 -23.168 1.00 87.38 180 VAL A C 1
ATOM 1318 O O . VAL A 1 180 ? 20.054 1.198 -23.544 1.00 87.38 180 VAL A O 1
ATOM 1321 N N . ASP A 1 181 ? 21.299 -0.613 -24.003 1.00 88.88 181 ASP A N 1
ATOM 1322 C CA . ASP A 1 181 ? 21.251 -0.434 -25.453 1.00 88.88 181 ASP A CA 1
ATOM 1323 C C . ASP A 1 181 ? 19.915 -0.962 -25.986 1.00 88.88 181 ASP A C 1
ATOM 1325 O O . ASP A 1 181 ? 19.733 -2.163 -26.178 1.00 88.88 181 ASP A O 1
ATOM 1329 N N . THR A 1 182 ? 18.966 -0.053 -26.203 1.00 89.06 182 THR A N 1
ATOM 1330 C CA . THR A 1 182 ? 17.635 -0.380 -26.729 1.00 89.06 182 THR A CA 1
ATOM 1331 C C . THR A 1 182 ? 17.634 -0.624 -28.242 1.00 89.06 182 THR A C 1
ATOM 1333 O O . THR A 1 182 ? 16.595 -0.962 -28.806 1.00 89.06 182 THR A O 1
ATOM 1336 N N . THR A 1 183 ? 18.791 -0.514 -28.913 1.00 90.31 183 THR A N 1
ATOM 1337 C CA . THR A 1 183 ? 18.958 -0.911 -30.322 1.00 90.31 183 THR A CA 1
ATOM 1338 C C . THR A 1 183 ? 19.285 -2.396 -30.501 1.00 90.31 183 THR A C 1
ATOM 1340 O O . THR A 1 183 ? 19.285 -2.881 -31.635 1.00 90.31 183 THR A O 1
ATOM 1343 N N . GLU A 1 184 ? 19.516 -3.127 -29.403 1.00 94.25 184 GLU A N 1
ATOM 1344 C CA . GLU A 1 184 ? 19.682 -4.581 -29.417 1.00 94.25 184 GLU A CA 1
ATOM 1345 C C . GLU A 1 184 ? 18.449 -5.268 -30.028 1.00 94.25 184 GLU A C 1
ATOM 1347 O O . GLU A 1 184 ? 17.303 -5.000 -29.663 1.00 94.25 184 GLU A O 1
ATOM 1352 N N . THR A 1 185 ? 18.694 -6.168 -30.979 1.00 94.94 185 THR A N 1
ATOM 1353 C CA . THR A 1 185 ? 17.652 -6.874 -31.740 1.00 94.94 185 THR A CA 1
ATOM 1354 C C . THR A 1 185 ? 17.355 -8.267 -31.195 1.00 94.94 185 THR A C 1
ATOM 1356 O O . THR A 1 185 ? 16.287 -8.817 -31.475 1.00 94.94 185 THR A O 1
ATOM 1359 N N . ASP A 1 186 ? 18.274 -8.842 -30.418 1.00 97.12 186 ASP A N 1
ATOM 1360 C CA . ASP A 1 186 ? 18.050 -10.080 -29.685 1.00 97.12 186 ASP A CA 1
ATOM 1361 C C . ASP A 1 186 ? 17.236 -9.797 -28.414 1.00 97.12 186 ASP A C 1
ATOM 1363 O O . ASP A 1 186 ? 17.687 -9.139 -27.472 1.00 97.12 186 ASP A O 1
ATOM 1367 N N . VAL A 1 187 ? 16.005 -10.308 -28.395 1.00 94.69 187 VAL A N 1
ATOM 1368 C CA . VAL A 1 187 ? 15.041 -10.069 -27.314 1.00 94.69 187 VAL A CA 1
ATOM 1369 C C . VAL A 1 187 ? 15.536 -10.611 -25.973 1.00 94.69 187 VAL A C 1
ATOM 1371 O O . VAL A 1 187 ? 15.275 -9.989 -24.943 1.00 94.69 187 VAL A O 1
ATOM 1374 N N . ASP A 1 188 ? 16.260 -11.732 -25.959 1.00 96.25 188 ASP A N 1
ATOM 1375 C CA . ASP A 1 188 ? 16.733 -12.336 -24.714 1.00 96.25 188 ASP A CA 1
ATOM 1376 C C . ASP A 1 188 ? 17.888 -11.523 -24.121 1.00 96.25 188 ASP A C 1
ATOM 1378 O O . ASP A 1 188 ? 17.929 -11.299 -22.907 1.00 96.25 188 ASP A O 1
ATOM 1382 N N . ILE A 1 189 ? 18.783 -11.009 -24.972 1.00 95.56 189 ILE A N 1
ATOM 1383 C CA . ILE A 1 189 ? 19.870 -10.112 -24.553 1.00 95.56 189 ILE A CA 1
ATOM 1384 C C . ILE A 1 189 ? 19.299 -8.790 -24.033 1.00 95.56 189 ILE A C 1
ATOM 1386 O O . ILE A 1 189 ? 19.654 -8.356 -22.933 1.00 95.56 189 ILE A O 1
ATOM 1390 N N . LEU A 1 190 ? 18.376 -8.168 -24.772 1.00 93.38 190 LEU A N 1
ATOM 1391 C CA . LEU A 1 190 ? 17.741 -6.919 -24.354 1.00 93.38 190 LEU A CA 1
ATOM 1392 C C . LEU A 1 190 ? 16.997 -7.088 -23.020 1.00 93.38 190 LEU A C 1
ATOM 1394 O O . LEU A 1 190 ? 17.189 -6.296 -22.095 1.00 93.38 190 LEU A O 1
ATOM 1398 N N . ALA A 1 191 ? 16.210 -8.157 -22.874 1.00 92.12 191 ALA A N 1
ATOM 1399 C CA . ALA A 1 191 ? 15.494 -8.446 -21.635 1.00 92.12 191 ALA A CA 1
ATOM 1400 C C . ALA A 1 191 ? 16.446 -8.698 -20.452 1.00 92.12 191 ALA A C 1
ATOM 1402 O O . ALA A 1 191 ? 16.181 -8.232 -19.341 1.00 92.12 191 ALA A O 1
ATOM 1403 N N . ALA A 1 192 ? 17.559 -9.406 -20.665 1.00 92.50 192 ALA A N 1
ATOM 1404 C CA . ALA A 1 192 ? 18.569 -9.632 -19.631 1.00 92.50 192 ALA A CA 1
ATOM 1405 C C . ALA A 1 192 ? 19.237 -8.324 -19.180 1.00 92.50 192 ALA A C 1
ATOM 1407 O O . ALA A 1 192 ? 19.438 -8.113 -17.981 1.00 92.50 192 ALA A O 1
ATOM 1408 N N . ASN A 1 193 ? 19.520 -7.420 -20.120 1.00 90.06 193 ASN A N 1
ATOM 1409 C CA . ASN A 1 193 ? 20.090 -6.108 -19.824 1.00 90.06 193 ASN A CA 1
ATOM 1410 C C . ASN A 1 193 ? 19.129 -5.243 -18.994 1.00 90.06 193 ASN A C 1
ATOM 1412 O O . ASN A 1 193 ? 19.555 -4.639 -18.010 1.00 90.06 193 ASN A O 1
ATOM 1416 N N . ILE A 1 194 ? 17.835 -5.233 -19.337 1.00 90.06 194 ILE A N 1
ATOM 1417 C CA . ILE A 1 194 ? 16.798 -4.507 -18.582 1.00 90.06 194 ILE A CA 1
ATOM 1418 C C . ILE A 1 194 ? 16.664 -5.058 -17.156 1.00 90.06 194 ILE A C 1
ATOM 1420 O O . ILE A 1 194 ? 16.687 -4.286 -16.198 1.00 90.06 194 ILE A O 1
ATOM 1424 N N . ARG A 1 195 ? 16.589 -6.385 -16.988 1.00 89.56 195 ARG A N 1
ATOM 1425 C CA . ARG A 1 195 ? 16.522 -7.033 -15.661 1.00 89.56 195 ARG A CA 1
ATOM 1426 C C . ARG A 1 195 ? 17.746 -6.761 -14.797 1.00 89.56 195 ARG A C 1
ATOM 1428 O O . ARG A 1 195 ? 17.641 -6.656 -13.589 1.00 89.56 195 ARG A O 1
ATOM 1435 N N . THR A 1 196 ? 18.915 -6.643 -15.412 1.00 87.75 196 THR A N 1
ATOM 1436 C CA . THR A 1 196 ? 20.158 -6.416 -14.667 1.00 87.75 196 THR A CA 1
ATOM 1437 C C . THR A 1 196 ? 20.276 -4.979 -14.155 1.00 87.75 196 THR A C 1
ATOM 1439 O O . THR A 1 196 ? 21.002 -4.742 -13.194 1.00 87.75 196 THR A O 1
ATOM 1442 N N . LYS A 1 197 ? 19.605 -4.014 -14.797 1.00 85.19 197 LYS A N 1
ATOM 1443 C CA . LYS A 1 197 ? 19.800 -2.583 -14.516 1.00 85.19 197 LYS A CA 1
ATOM 1444 C C . LYS A 1 197 ? 18.587 -1.871 -13.931 1.00 85.19 197 LYS A C 1
ATOM 1446 O O . LYS A 1 197 ? 18.785 -0.878 -13.238 1.00 85.19 197 LYS A O 1
ATOM 1451 N N . TYR A 1 198 ? 17.371 -2.325 -14.231 1.00 86.62 198 TYR A N 1
ATOM 1452 C CA . TYR A 1 198 ? 16.166 -1.533 -13.969 1.00 86.62 198 TYR A CA 1
ATOM 1453 C C . TYR A 1 198 ? 14.970 -2.324 -13.437 1.00 86.62 198 TYR A C 1
ATOM 1455 O O . TYR A 1 198 ? 14.210 -1.768 -12.652 1.00 86.62 198 TYR A O 1
ATOM 1463 N N . LEU A 1 199 ? 14.791 -3.589 -13.838 1.00 90.19 199 LEU A N 1
ATOM 1464 C CA . LEU A 1 199 ? 13.657 -4.411 -13.399 1.00 90.19 199 LEU A CA 1
ATOM 1465 C C . LEU A 1 199 ? 14.076 -5.386 -12.294 1.00 90.19 199 LEU A C 1
ATOM 1467 O O . LEU A 1 199 ? 14.885 -6.276 -12.543 1.00 90.19 199 LEU A O 1
ATOM 1471 N N . GLY A 1 200 ? 13.482 -5.251 -11.112 1.00 86.81 200 GLY A N 1
ATOM 1472 C CA . GLY A 1 200 ? 13.702 -6.132 -9.962 1.00 86.81 200 GLY A CA 1
ATOM 1473 C C . GLY A 1 200 ? 14.922 -5.771 -9.108 1.00 86.81 200 GLY A C 1
ATOM 1474 O O . GLY A 1 200 ? 15.129 -6.338 -8.040 1.00 86.81 200 GLY A O 1
ATOM 1475 N N . VAL A 1 201 ? 15.739 -4.814 -9.550 1.00 86.19 201 VAL A N 1
ATOM 1476 C CA . VAL A 1 201 ? 16.979 -4.436 -8.857 1.00 86.19 201 VAL A CA 1
ATOM 1477 C C . VAL A 1 201 ? 16.706 -3.565 -7.631 1.00 86.19 201 VAL A C 1
ATOM 1479 O O . VAL A 1 201 ? 15.720 -2.836 -7.587 1.00 86.19 201 VAL A O 1
ATOM 1482 N N . ASP A 1 202 ? 17.595 -3.601 -6.637 1.00 82.75 202 ASP A N 1
ATOM 1483 C CA . ASP A 1 202 ? 17.484 -2.745 -5.451 1.00 82.75 202 ASP A CA 1
ATOM 1484 C C . ASP A 1 202 ? 17.585 -1.259 -5.828 1.00 82.75 202 ASP A C 1
ATOM 1486 O O . ASP A 1 202 ? 18.463 -0.867 -6.602 1.00 82.75 202 ASP A O 1
ATOM 1490 N N . TYR A 1 203 ? 16.774 -0.406 -5.194 1.00 75.62 203 TYR A N 1
ATOM 1491 C CA . TYR A 1 203 ? 16.750 1.036 -5.477 1.00 75.62 203 TYR A CA 1
ATOM 1492 C C . TYR A 1 203 ? 18.138 1.692 -5.380 1.00 75.62 203 TYR A C 1
ATOM 1494 O O . TYR A 1 203 ? 18.527 2.482 -6.233 1.00 75.62 203 TYR A O 1
ATOM 1502 N N . GLY A 1 204 ? 18.943 1.312 -4.380 1.00 73.56 204 GLY A N 1
ATOM 1503 C CA . GLY A 1 204 ? 20.303 1.841 -4.197 1.00 73.56 204 GLY A CA 1
ATOM 1504 C C . GLY A 1 204 ? 21.314 1.419 -5.273 1.00 73.56 204 GLY A C 1
ATOM 1505 O O . GLY A 1 204 ? 22.435 1.921 -5.284 1.00 73.56 204 GLY A O 1
ATOM 1506 N N . THR A 1 205 ? 20.937 0.492 -6.155 1.00 74.31 205 THR A N 1
ATOM 1507 C CA . THR A 1 205 ? 21.739 0.050 -7.306 1.00 74.31 205 THR A CA 1
ATOM 1508 C C . THR A 1 205 ? 21.274 0.678 -8.615 1.00 74.31 205 THR A C 1
ATOM 1510 O O . THR A 1 205 ? 21.968 0.564 -9.627 1.00 74.31 205 THR A O 1
ATOM 1513 N N . LEU A 1 206 ? 20.132 1.374 -8.594 1.00 69.31 206 LEU A N 1
ATOM 1514 C CA . LEU A 1 206 ? 19.670 2.153 -9.728 1.00 69.31 206 LEU A CA 1
ATOM 1515 C C . LEU A 1 206 ? 20.662 3.275 -9.975 1.00 69.31 206 LEU A C 1
ATOM 1517 O O . LEU A 1 206 ? 21.156 3.921 -9.052 1.00 69.31 206 LEU A O 1
ATOM 1521 N N . ASN A 1 207 ? 20.965 3.478 -11.248 1.00 66.06 207 ASN A N 1
ATOM 1522 C CA . ASN A 1 207 ? 22.022 4.341 -11.742 1.00 66.06 207 ASN A CA 1
ATOM 1523 C C . ASN A 1 207 ? 21.723 5.844 -11.537 1.00 66.06 207 ASN A C 1
ATOM 1525 O O . ASN A 1 207 ? 21.582 6.608 -12.487 1.00 66.06 207 ASN A O 1
ATOM 1529 N N . SER A 1 208 ? 21.612 6.260 -10.273 1.00 65.00 208 SER A N 1
ATOM 1530 C CA . SER A 1 208 ? 21.311 7.620 -9.806 1.00 65.00 208 SER A CA 1
ATOM 1531 C C . SER A 1 208 ? 20.025 8.227 -10.386 1.00 65.00 208 SER A C 1
ATOM 1533 O O . SER A 1 208 ? 19.940 9.440 -10.569 1.00 65.00 208 SER A O 1
ATOM 1535 N N . VAL A 1 209 ? 19.023 7.394 -10.673 1.00 68.44 209 VAL A N 1
ATOM 1536 C CA . VAL A 1 209 ? 17.709 7.813 -11.183 1.00 68.44 209 VAL A CA 1
ATOM 1537 C C . VAL A 1 209 ? 16.649 7.719 -10.089 1.00 68.44 209 VAL A C 1
ATOM 1539 O O . VAL A 1 209 ? 16.644 6.769 -9.316 1.00 68.44 209 VAL A O 1
ATOM 1542 N N . GLY A 1 210 ? 15.746 8.701 -10.036 1.00 71.69 210 GLY A N 1
ATOM 1543 C CA . GLY A 1 210 ? 14.604 8.732 -9.106 1.00 71.69 210 GLY A CA 1
ATOM 1544 C C . GLY A 1 210 ? 13.393 7.911 -9.567 1.00 71.69 210 GLY A C 1
ATOM 1545 O O . GLY A 1 210 ? 12.274 8.203 -9.175 1.00 71.69 210 GLY A O 1
ATOM 1546 N N . HIS A 1 211 ? 13.604 6.941 -10.455 1.00 81.31 211 HIS A N 1
ATOM 1547 C CA . HIS A 1 211 ? 12.566 6.097 -11.044 1.00 81.31 211 HIS A CA 1
ATOM 1548 C C . HIS A 1 211 ? 12.971 4.642 -10.865 1.00 81.31 211 HIS A C 1
ATOM 1550 O O . HIS A 1 211 ? 14.131 4.297 -11.123 1.00 81.31 211 HIS A O 1
ATOM 1556 N N . SER A 1 212 ? 12.042 3.791 -10.444 1.00 84.56 212 SER A N 1
ATOM 1557 C CA . SER A 1 212 ? 12.336 2.395 -10.137 1.00 84.56 212 SER A CA 1
ATOM 1558 C C . SER A 1 212 ? 11.218 1.459 -10.550 1.00 84.56 212 SER A C 1
ATOM 1560 O O . SER A 1 212 ? 10.060 1.843 -10.607 1.00 84.56 212 SER A O 1
ATOM 1562 N N . PHE A 1 213 ? 11.593 0.210 -10.815 1.00 91.44 213 PHE A N 1
ATOM 1563 C CA . PHE A 1 213 ? 10.659 -0.906 -10.795 1.00 91.44 213 PHE A CA 1
ATOM 1564 C C . PHE A 1 213 ? 11.343 -2.097 -10.120 1.00 91.44 213 PHE A C 1
ATOM 1566 O O . PHE A 1 213 ? 11.782 -3.051 -10.766 1.00 91.44 213 PHE A O 1
ATOM 1573 N N . THR A 1 214 ? 11.553 -1.969 -8.812 1.00 90.56 214 THR A N 1
ATOM 1574 C CA . THR A 1 214 ? 12.255 -2.950 -7.975 1.00 90.56 214 THR A CA 1
ATOM 1575 C C . THR A 1 214 ? 11.405 -4.203 -7.731 1.00 90.56 214 THR A C 1
ATOM 1577 O O . THR A 1 214 ? 10.211 -4.227 -8.022 1.00 90.56 214 THR A O 1
ATOM 1580 N N . ASP A 1 215 ? 11.992 -5.257 -7.151 1.00 91.12 215 ASP A N 1
ATOM 1581 C CA . ASP A 1 215 ? 11.222 -6.450 -6.763 1.00 91.12 215 ASP A CA 1
ATOM 1582 C C . ASP A 1 215 ? 10.133 -6.101 -5.734 1.00 91.12 215 ASP A C 1
ATOM 1584 O O . ASP A 1 215 ? 9.029 -6.640 -5.783 1.00 91.12 215 ASP A O 1
ATOM 1588 N N . THR A 1 216 ? 10.419 -5.172 -4.813 1.00 91.94 216 THR A N 1
ATOM 1589 C CA . THR A 1 216 ? 9.432 -4.710 -3.828 1.00 91.94 216 THR A CA 1
ATOM 1590 C C . THR A 1 216 ? 8.306 -3.897 -4.456 1.00 91.94 216 THR A C 1
ATOM 1592 O O . THR A 1 216 ? 7.188 -3.972 -3.953 1.00 91.94 216 THR A O 1
ATOM 1595 N N . ASP A 1 217 ? 8.580 -3.186 -5.551 1.00 92.94 217 ASP A N 1
ATOM 1596 C CA . ASP A 1 217 ? 7.570 -2.443 -6.311 1.00 92.94 217 ASP A CA 1
ATOM 1597 C C . ASP A 1 217 ? 6.666 -3.430 -7.066 1.00 92.94 217 ASP A C 1
ATOM 1599 O O . ASP A 1 217 ? 5.455 -3.430 -6.877 1.00 92.94 217 ASP A O 1
ATOM 1603 N N . LEU A 1 218 ? 7.254 -4.396 -7.789 1.00 92.81 218 LEU A N 1
ATOM 1604 C CA . LEU A 1 218 ? 6.509 -5.442 -8.504 1.00 92.81 218 LEU A CA 1
ATOM 1605 C C . LEU A 1 218 ? 5.588 -6.249 -7.588 1.00 92.81 218 LEU A C 1
ATOM 1607 O O . LEU A 1 218 ? 4.419 -6.463 -7.918 1.00 92.81 218 LEU A O 1
ATOM 1611 N N . TYR A 1 219 ? 6.100 -6.734 -6.455 1.00 93.00 219 TYR A N 1
ATOM 1612 C CA . TYR A 1 219 ? 5.252 -7.434 -5.493 1.00 93.00 219 TYR A CA 1
ATOM 1613 C C . TYR A 1 219 ? 4.240 -6.479 -4.866 1.00 93.00 219 TYR A C 1
ATOM 1615 O O . TYR A 1 219 ? 3.071 -6.835 -4.759 1.00 93.00 219 TYR A O 1
ATOM 1623 N N . GLY A 1 220 ? 4.653 -5.255 -4.532 1.00 94.25 220 GLY A N 1
ATOM 1624 C CA . GLY A 1 220 ? 3.777 -4.256 -3.936 1.00 94.25 220 GLY A CA 1
ATOM 1625 C C . GLY A 1 220 ? 2.595 -3.868 -4.830 1.00 94.25 220 GLY A C 1
ATOM 1626 O O . GLY A 1 220 ? 1.478 -3.728 -4.336 1.00 94.25 220 GLY A O 1
ATOM 1627 N N . ASP A 1 221 ? 2.796 -3.781 -6.143 1.00 96.00 221 ASP A N 1
ATOM 1628 C CA . ASP A 1 221 ? 1.739 -3.520 -7.120 1.00 96.00 221 ASP A CA 1
ATOM 1629 C C . ASP A 1 221 ? 0.717 -4.652 -7.179 1.00 96.00 221 ASP A C 1
ATOM 1631 O O . ASP A 1 221 ? -0.495 -4.419 -7.231 1.00 96.00 221 ASP A O 1
ATOM 1635 N N . MET A 1 222 ? 1.199 -5.898 -7.181 1.00 94.81 222 MET A N 1
ATOM 1636 C CA . MET A 1 222 ? 0.335 -7.079 -7.216 1.00 94.81 222 MET A CA 1
ATOM 1637 C C . MET A 1 222 ? -0.420 -7.250 -5.895 1.00 94.81 222 MET A C 1
ATOM 1639 O O . MET A 1 222 ? -1.617 -7.555 -5.911 1.00 94.81 222 MET A O 1
ATOM 1643 N N . ASP A 1 223 ? 0.242 -6.981 -4.770 1.00 95.25 223 ASP A N 1
ATOM 1644 C CA . ASP A 1 223 ? -0.358 -6.951 -3.438 1.00 95.25 223 ASP A CA 1
ATOM 1645 C C . ASP A 1 223 ? -1.452 -5.872 -3.382 1.00 95.25 223 ASP A C 1
ATOM 1647 O O . ASP A 1 223 ? -2.590 -6.159 -3.009 1.00 95.25 223 ASP A O 1
ATOM 1651 N N . ALA A 1 224 ? -1.165 -4.645 -3.831 1.00 96.00 224 ALA A N 1
ATOM 1652 C CA . ALA A 1 224 ? -2.130 -3.547 -3.871 1.00 96.00 224 ALA A CA 1
ATOM 1653 C C . ALA A 1 224 ? -3.334 -3.866 -4.767 1.00 96.00 224 ALA A C 1
ATOM 1655 O O . ALA A 1 224 ? -4.480 -3.591 -4.386 1.00 96.00 224 ALA A O 1
ATOM 1656 N N . PHE A 1 225 ? -3.103 -4.482 -5.931 1.00 94.50 225 PHE A N 1
ATOM 1657 C CA . PHE A 1 225 ? -4.165 -4.946 -6.823 1.00 94.50 225 PHE A CA 1
ATOM 1658 C C . PHE A 1 225 ? -5.066 -5.979 -6.136 1.00 94.50 225 PHE A C 1
ATOM 1660 O O . PHE A 1 225 ? -6.296 -5.840 -6.160 1.00 94.50 225 PHE A O 1
ATOM 1667 N N . TYR A 1 226 ? -4.474 -6.994 -5.503 1.00 94.50 226 TYR A N 1
ATOM 1668 C CA . TYR A 1 226 ? -5.212 -8.035 -4.791 1.00 94.50 226 TYR A CA 1
ATOM 1669 C C . TYR A 1 226 ? -6.015 -7.451 -3.625 1.00 94.50 226 TYR A C 1
ATOM 1671 O O . TYR A 1 226 ? -7.238 -7.611 -3.580 1.00 94.50 226 TYR A O 1
ATOM 1679 N N . LEU A 1 227 ? -5.360 -6.704 -2.731 1.00 95.62 227 LEU A N 1
ATOM 1680 C CA . LEU A 1 227 ? -5.989 -6.110 -1.552 1.00 95.62 227 LEU A CA 1
ATOM 1681 C C . LEU A 1 227 ? -7.124 -5.160 -1.943 1.00 95.62 227 LEU A C 1
ATOM 1683 O O . LEU A 1 227 ? -8.215 -5.250 -1.384 1.00 95.62 227 LEU A O 1
ATOM 1687 N N . THR A 1 228 ? -6.920 -4.305 -2.949 1.00 94.06 228 THR A N 1
ATOM 1688 C CA . THR A 1 228 ? -7.969 -3.408 -3.462 1.00 94.06 228 THR A CA 1
ATOM 1689 C C . THR A 1 228 ? -9.141 -4.190 -4.049 1.00 94.06 228 THR A C 1
ATOM 1691 O O . THR A 1 228 ? -10.301 -3.815 -3.858 1.00 94.06 228 THR A O 1
ATOM 1694 N N . THR A 1 229 ? -8.865 -5.282 -4.763 1.00 93.12 229 THR A N 1
ATOM 1695 C CA . THR A 1 229 ? -9.900 -6.130 -5.364 1.00 93.12 229 THR A CA 1
ATOM 1696 C C . THR A 1 229 ? -10.753 -6.805 -4.296 1.00 93.12 229 THR A C 1
ATOM 1698 O O . THR A 1 229 ? -11.979 -6.692 -4.341 1.00 93.12 229 THR A O 1
ATOM 1701 N N . GLU A 1 230 ? -10.132 -7.467 -3.319 1.00 95.12 230 GLU A N 1
ATOM 1702 C CA . GLU A 1 230 ? -10.853 -8.140 -2.235 1.00 95.12 230 GLU A CA 1
ATOM 1703 C C . GLU A 1 230 ? -11.590 -7.137 -1.340 1.00 95.12 230 GLU A C 1
ATOM 1705 O O . GLU A 1 230 ? -12.763 -7.339 -1.025 1.00 95.12 230 GLU A O 1
ATOM 1710 N N . MET A 1 231 ? -10.967 -6.000 -1.020 1.00 94.06 231 MET A N 1
ATOM 1711 C CA . MET A 1 231 ? -11.603 -4.918 -0.263 1.00 94.06 231 MET A CA 1
ATOM 1712 C C . MET A 1 231 ? -12.874 -4.417 -0.964 1.00 94.06 231 MET A C 1
ATOM 1714 O O . MET A 1 231 ? -13.905 -4.214 -0.325 1.00 94.06 231 MET A O 1
ATOM 1718 N N . ASN A 1 232 ? -12.837 -4.260 -2.292 1.00 90.44 232 ASN A N 1
ATOM 1719 C CA . ASN A 1 232 ? -13.985 -3.801 -3.076 1.00 90.44 232 ASN A CA 1
ATOM 1720 C C . ASN A 1 232 ? -15.094 -4.851 -3.242 1.00 90.44 232 ASN A C 1
ATOM 1722 O O . ASN A 1 232 ? -16.229 -4.470 -3.535 1.00 90.44 232 ASN A O 1
ATOM 1726 N N . ARG A 1 233 ? -14.811 -6.147 -3.047 1.00 92.56 233 ARG A N 1
ATOM 1727 C CA . ARG A 1 233 ? -15.865 -7.177 -2.968 1.00 92.56 233 ARG A CA 1
ATOM 1728 C C . ARG A 1 233 ? -16.730 -7.001 -1.720 1.00 92.56 233 ARG A C 1
ATOM 1730 O O . ARG A 1 233 ? -17.910 -7.348 -1.756 1.00 92.56 233 ARG A O 1
ATOM 1737 N N . GLY A 1 234 ? -16.168 -6.407 -0.667 1.00 87.19 234 GLY A N 1
ATOM 1738 C CA . GLY A 1 234 ? -16.851 -6.119 0.588 1.00 87.19 234 GLY A CA 1
ATOM 1739 C C . GLY A 1 234 ? -17.189 -7.372 1.402 1.00 87.19 234 GLY A C 1
ATOM 1740 O O . GLY A 1 234 ? -16.948 -8.506 0.994 1.00 87.19 234 GLY A O 1
ATOM 1741 N N . GLY A 1 235 ? -17.758 -7.161 2.591 1.00 83.88 235 GLY A N 1
ATOM 1742 C CA . GLY A 1 235 ? -18.212 -8.243 3.476 1.00 83.88 235 GLY A CA 1
ATOM 1743 C C . GLY A 1 235 ? -17.117 -8.921 4.305 1.00 83.88 235 GLY A C 1
ATOM 1744 O O . GLY A 1 235 ? -17.431 -9.803 5.102 1.00 83.88 235 GLY A O 1
ATOM 1745 N N . VAL A 1 236 ? -15.859 -8.499 4.159 1.00 91.56 236 VAL A N 1
ATOM 1746 C CA . VAL A 1 236 ? -14.714 -8.965 4.949 1.00 91.56 236 VAL A CA 1
ATOM 1747 C C . VAL A 1 236 ? -13.881 -7.753 5.365 1.00 91.56 236 VAL A C 1
ATOM 1749 O O . VAL A 1 236 ? -13.730 -6.810 4.590 1.00 91.56 236 VAL A O 1
ATOM 1752 N N . ALA A 1 237 ? -13.372 -7.765 6.597 1.00 94.00 237 ALA A N 1
ATOM 1753 C CA . ALA A 1 237 ? -12.485 -6.725 7.106 1.00 94.00 237 ALA A CA 1
ATOM 1754 C C . ALA A 1 237 ? -11.136 -6.747 6.364 1.00 94.00 237 ALA A C 1
ATOM 1756 O O . ALA A 1 237 ? -10.633 -7.823 6.025 1.00 94.00 237 ALA A O 1
ATOM 1757 N N . LEU A 1 238 ? -10.523 -5.586 6.138 1.00 96.00 238 LEU A N 1
ATOM 1758 C CA . LEU A 1 238 ? -9.242 -5.482 5.438 1.00 96.00 238 LEU A CA 1
ATOM 1759 C C . LEU A 1 238 ? -8.134 -6.221 6.198 1.00 96.00 238 LEU A C 1
ATOM 1761 O O . LEU A 1 238 ? -7.323 -6.907 5.581 1.00 96.00 238 LEU A O 1
ATOM 1765 N N . SER A 1 239 ? -8.157 -6.192 7.532 1.00 96.81 239 SER A N 1
ATOM 1766 C CA . SER A 1 239 ? -7.218 -6.969 8.349 1.00 96.81 239 SER A CA 1
ATOM 1767 C C . SER A 1 239 ? -7.354 -8.477 8.137 1.00 96.81 239 SER A C 1
ATOM 1769 O O . SER A 1 239 ? -6.359 -9.194 8.169 1.00 96.81 239 SER A O 1
ATOM 1771 N N . THR A 1 240 ? -8.572 -8.961 7.876 1.00 96.56 240 THR A N 1
ATOM 1772 C CA . THR A 1 240 ? -8.839 -10.375 7.577 1.00 96.56 240 THR A CA 1
ATOM 1773 C C . THR A 1 240 ? -8.374 -10.738 6.170 1.00 96.56 240 THR A C 1
ATOM 1775 O O . THR A 1 240 ? -7.897 -11.849 5.958 1.00 96.56 240 THR A O 1
ATOM 1778 N N . ILE A 1 241 ? -8.487 -9.825 5.202 1.00 95.94 241 ILE A N 1
ATOM 1779 C CA . ILE A 1 241 ? -7.934 -10.029 3.856 1.00 95.94 241 ILE A CA 1
ATOM 1780 C C . ILE A 1 241 ? -6.407 -10.138 3.938 1.00 95.94 241 ILE A C 1
ATOM 1782 O O . ILE A 1 241 ? -5.849 -11.093 3.409 1.00 95.94 241 ILE A O 1
ATOM 1786 N N . ILE A 1 242 ? -5.758 -9.205 4.643 1.00 94.81 242 ILE A N 1
ATOM 1787 C CA . ILE A 1 242 ? -4.301 -9.181 4.838 1.00 94.81 242 ILE A CA 1
ATOM 1788 C C . ILE A 1 242 ? -3.829 -10.439 5.571 1.00 94.81 242 ILE A C 1
ATOM 1790 O O . ILE A 1 242 ? -2.889 -11.080 5.130 1.00 94.81 242 ILE A O 1
ATOM 1794 N N . GLU A 1 243 ? -4.489 -10.836 6.660 1.00 94.75 243 GLU A N 1
ATOM 1795 C CA . GLU A 1 243 ? -4.099 -12.022 7.434 1.00 94.75 243 GLU A CA 1
ATOM 1796 C C . GLU A 1 243 ? -4.158 -13.328 6.628 1.00 94.75 243 GLU A C 1
ATOM 1798 O O . GLU A 1 243 ? -3.364 -14.231 6.884 1.00 94.75 243 GLU A O 1
ATOM 1803 N N . ASN A 1 244 ? -5.091 -13.431 5.678 1.00 90.06 244 ASN A N 1
ATOM 1804 C CA . ASN A 1 244 ? -5.278 -14.619 4.841 1.00 90.06 244 ASN A CA 1
ATOM 1805 C C . ASN A 1 244 ? -4.473 -14.590 3.530 1.00 90.06 244 ASN A C 1
ATOM 1807 O O . ASN A 1 244 ? -4.590 -15.540 2.750 1.00 90.06 244 ASN A O 1
ATOM 1811 N N . TYR A 1 245 ? -3.730 -13.510 3.271 1.00 82.56 245 TYR A N 1
ATOM 1812 C CA . TYR A 1 245 ? -2.829 -13.371 2.127 1.00 82.56 245 TYR A CA 1
ATOM 1813 C C . TYR A 1 245 ? -1.533 -14.163 2.344 1.00 82.56 245 TYR A C 1
ATOM 1815 O O . TYR A 1 245 ? -1.148 -14.917 1.420 1.00 82.56 245 TYR A O 1
#

pLDDT: mean 85.64, std 18.81, range [28.2, 98.75]

Radius of gyration: 19.05 Å; chains: 1; bounding box: 46×39×58 Å

Organism: NCBI:txid408170

Foldseek 3Di:
DDPPPPDDLPPPQQDDPDPDDDDDDDPPFDPDADADDVLVLQLLVVLLVLLVVVCVVDPLGDSVLLSLLLLLQLDVSCQDPVNCVQQNHRPVVSVVSSVVCCVVVVHPNSSSSRYDWYADPVGDIADVNLLSSLLRSLVSCVSVVHDPVVSVVSSCCSADVVLVVLLVCQQPPPPQPPHQPPVDPPPVVSVVRSCVAAAQDDPVRHRSGSHGHHSNRVVSSVSSVQLSVVVVVDPDRSSRSVVVD